Protein AF-A0A9W8M1Q9-F1 (afdb_monomer)

InterPro domains:
  IPR036533 BAG domain superfamily [G3DSA:1.20.58.120] (20-179)

Solvent-accessible surface area (backbone atoms only — not comparable to full-atom values): 9510 Å² total; per-residue (Å²): 139,58,73,68,57,55,54,51,53,52,54,50,52,52,52,50,52,51,50,51,49,51,52,51,53,50,53,50,52,50,51,53,50,54,50,20,53,51,42,15,56,49,44,43,53,54,51,50,48,56,52,49,51,47,49,50,52,52,49,46,38,65,73,46,53,49,56,50,49,52,51,48,49,51,52,37,69,76,49,81,80,48,69,70,52,53,54,49,42,52,53,50,49,49,54,52,49,52,54,49,49,54,43,49,54,57,52,65,70,60,59,37,42,54,19,32,39,42,46,76,42,61,65,58,30,88,77,37,71,65,51,34,51,51,39,39,75,71,69,41,47,65,42,56,52,52,22,49,48,49,45,51,54,44,53,53,50,50,60,50,49,52,55,48,51,54,50,48,50,53,52,51,52,51,67,62,69,78,110

pLDDT: mean 86.49, std 14.93, range [41.88, 97.94]

Sequence (179 aa):
MSWMRIAAAIGVALGAGTGLYIATKYLQANHEQVQRIRNAKRKYRDLLTQLSESKKTLNYIDSKLLPQAEQVVKIQADVTSNADFEEKSKKMLLGIGEEILRLMENIDSVTPALVVEAAGLEPWTEHDPDLKQNAVRQGYGVVLELAGDVRAIRKSLIQKAERRAKRVDALKSKVEQEL

Foldseek 3Di:
DCPPVVVVVVVVVVVVVVVVVVVVVVVVLVVLQVQLLVQLVVLLVVLVVLLVVLVVLLVCCVPPLLVVLVVLLVVCLVVLDDPVSLVVSVVSLVVSLVSLVVSLVSLVVRQLLVSVVSSVADSCCLVDPVSVVVCVVVVNVVSSVSSVVSVVSSVVSNVSSVVVNVVSVVSVVSSVVSD

Secondary structure (DSSP, 8-state):
--HHHHHHHHHHHHHHHHHHHHHHHHHHHHHHHHHHHHHHHHHHHHHHHHHHHHHHHHHHIIIIIHHHHHHHHHHHHHTTT-HHHHHHHHHHHHHHHHHHHHHHHHHHH--THHHHHTTT--TTTTT-HHHHHHHHHTT-HHHHHHHHHHHHHHHHHHHHHHHHHHHHHHHHHHHHHT-

Mean predicted aligned error: 9.02 Å

Organism: NCBI:txid2650707

Nearest PDB structures (foldseek):
  4tql-assembly1_A  TM=4.522E-01  e=7.404E-02  synthetic construct
  4tql-assembly2_B  TM=2.598E-01  e=1.376E-01  synthetic construct
  6m6z-assembly1_D  TM=4.797E-01  e=7.322E+00  Escherichia coli
  5xg2-assembly1_A  TM=2.478E-01  e=2.746E+00  Pyrococcus yayanosii CH1

Structure (mmCIF, N/CA/C/O backbone):
data_AF-A0A9W8M1Q9-F1
#
_entry.id   AF-A0A9W8M1Q9-F1
#
loop_
_atom_site.group_PDB
_atom_site.id
_atom_site.type_symbol
_atom_site.label_atom_id
_atom_site.label_alt_id
_atom_site.label_comp_id
_atom_site.label_asym_id
_atom_site.label_entity_id
_atom_site.label_seq_id
_atom_site.pdbx_PDB_ins_code
_atom_site.Cartn_x
_atom_site.Cartn_y
_atom_site.Cartn_z
_atom_site.occupancy
_atom_site.B_iso_or_equiv
_atom_site.auth_seq_id
_atom_site.auth_comp_id
_atom_site.auth_asym_id
_atom_site.auth_atom_id
_atom_site.pdbx_PDB_model_num
ATOM 1 N N . MET A 1 1 ? 47.867 4.013 -62.648 1.00 49.78 1 MET A N 1
ATOM 2 C CA . MET A 1 1 ? 47.543 4.046 -61.201 1.00 49.78 1 MET A CA 1
ATOM 3 C C . MET A 1 1 ? 46.903 5.395 -60.892 1.00 49.78 1 MET A C 1
ATOM 5 O O . MET A 1 1 ? 47.471 6.385 -61.304 1.00 49.78 1 MET A O 1
ATOM 9 N N . SER A 1 2 ? 45.782 5.570 -60.203 1.00 54.09 2 SER A N 1
ATOM 10 C CA . SER A 1 2 ? 44.724 4.659 -59.768 1.00 54.09 2 SER A CA 1
ATOM 11 C C . SER A 1 2 ? 43.601 5.533 -59.182 1.00 54.09 2 SER A C 1
ATOM 13 O O . SER A 1 2 ? 43.525 5.705 -57.967 1.00 54.09 2 SER A O 1
ATOM 15 N N . TRP A 1 3 ? 42.722 6.084 -60.026 1.00 41.88 3 TRP A N 1
ATOM 16 C CA . TRP A 1 3 ? 41.499 6.774 -59.575 1.00 41.88 3 TRP A CA 1
ATOM 17 C C . TRP A 1 3 ? 40.622 5.859 -58.695 1.00 41.88 3 TRP A C 1
ATOM 19 O O . TRP A 1 3 ? 40.015 6.308 -57.726 1.00 41.88 3 TRP A O 1
ATOM 29 N N . MET A 1 4 ? 40.687 4.543 -58.928 1.00 45.44 4 MET A N 1
ATOM 30 C CA . MET A 1 4 ? 40.068 3.511 -58.085 1.00 45.44 4 MET A CA 1
ATOM 31 C C . MET A 1 4 ? 40.611 3.445 -56.646 1.00 45.44 4 MET A C 1
ATOM 33 O O . MET A 1 4 ? 39.882 3.041 -55.747 1.00 45.44 4 MET A O 1
ATOM 37 N N . ARG A 1 5 ? 41.858 3.866 -56.383 1.00 46.12 5 ARG A N 1
ATOM 38 C CA . ARG A 1 5 ? 42.426 3.846 -55.016 1.00 46.12 5 ARG A CA 1
ATOM 39 C C . ARG A 1 5 ? 41.946 5.034 -54.181 1.00 46.12 5 ARG A C 1
ATOM 41 O O . ARG A 1 5 ? 41.764 4.885 -52.979 1.00 46.12 5 ARG A O 1
ATOM 48 N N . ILE A 1 6 ? 41.691 6.177 -54.819 1.00 50.16 6 ILE A N 1
ATOM 49 C CA . ILE A 1 6 ? 41.154 7.375 -54.159 1.00 50.16 6 ILE A CA 1
ATOM 50 C C . ILE A 1 6 ? 39.666 7.172 -53.837 1.00 50.16 6 ILE A C 1
ATOM 52 O O . ILE A 1 6 ? 39.244 7.439 -52.716 1.00 50.16 6 ILE A O 1
ATOM 56 N N . ALA A 1 7 ? 38.890 6.601 -54.766 1.00 48.66 7 ALA A N 1
ATOM 57 C CA . ALA A 1 7 ? 37.483 6.267 -54.527 1.00 48.66 7 ALA A CA 1
ATOM 58 C C . ALA A 1 7 ? 37.305 5.235 -53.393 1.00 48.66 7 ALA A C 1
ATOM 60 O O . ALA A 1 7 ? 36.439 5.405 -52.535 1.00 48.66 7 ALA A O 1
ATOM 61 N N . ALA A 1 8 ? 38.163 4.209 -53.335 1.00 48.62 8 ALA A N 1
ATOM 62 C CA . ALA A 1 8 ? 38.149 3.227 -52.251 1.00 48.62 8 ALA A CA 1
ATOM 63 C C . ALA A 1 8 ? 38.525 3.843 -50.889 1.00 48.62 8 ALA A C 1
ATOM 65 O O . ALA A 1 8 ? 37.889 3.539 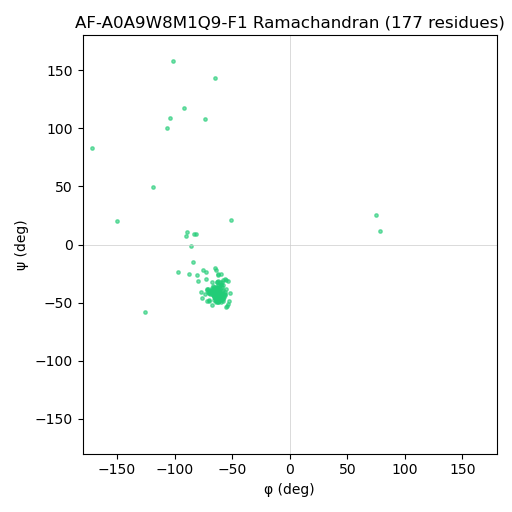-49.883 1.00 48.62 8 ALA A O 1
ATOM 66 N N . ALA A 1 9 ? 39.508 4.749 -50.845 1.00 47.28 9 ALA A N 1
ATOM 67 C CA . ALA A 1 9 ? 39.907 5.426 -49.610 1.00 47.28 9 ALA A CA 1
ATOM 68 C C . ALA A 1 9 ? 38.809 6.360 -49.059 1.00 47.28 9 ALA A C 1
ATOM 70 O O . ALA A 1 9 ? 38.585 6.397 -47.850 1.00 47.28 9 ALA A O 1
ATOM 71 N N . ILE A 1 10 ? 38.078 7.062 -49.934 1.00 47.34 10 ILE A N 1
ATOM 72 C CA . ILE A 1 10 ? 36.953 7.929 -49.545 1.00 47.34 10 ILE A CA 1
ATOM 73 C C . ILE A 1 10 ? 35.756 7.094 -49.060 1.00 47.34 10 ILE A C 1
ATOM 75 O O . ILE A 1 10 ? 35.151 7.422 -48.039 1.00 47.34 10 ILE A O 1
ATOM 79 N N . GLY A 1 11 ? 35.449 5.978 -49.734 1.00 43.09 11 GLY A N 1
ATOM 80 C CA . GLY A 1 11 ? 34.386 5.058 -49.313 1.00 43.09 11 GLY A CA 1
ATOM 81 C C . GLY A 1 11 ? 34.637 4.426 -47.938 1.00 43.09 11 GLY A C 1
ATOM 82 O O . GLY A 1 11 ? 33.719 4.332 -47.125 1.00 43.09 11 GLY A O 1
ATOM 83 N N . VAL A 1 12 ? 35.889 4.065 -47.635 1.00 50.66 12 VAL A N 1
ATOM 84 C CA . VAL A 1 12 ? 36.281 3.507 -46.327 1.00 50.66 12 VAL A CA 1
ATOM 85 C C . VAL A 1 12 ? 36.264 4.572 -45.223 1.00 50.66 12 VAL A C 1
ATOM 87 O O . VAL A 1 12 ? 35.797 4.289 -44.121 1.00 50.66 12 VAL A O 1
ATOM 90 N N . ALA A 1 13 ? 36.696 5.806 -45.502 1.00 49.56 13 ALA A N 1
ATOM 91 C CA . ALA A 1 13 ? 36.661 6.899 -44.525 1.00 49.56 13 ALA A CA 1
ATOM 92 C C . ALA A 1 13 ? 35.224 7.317 -44.152 1.00 49.56 13 ALA A C 1
ATOM 94 O O . ALA A 1 13 ? 34.927 7.535 -42.976 1.00 49.56 13 ALA A O 1
ATOM 95 N N . LEU A 1 14 ? 34.308 7.360 -45.127 1.00 50.81 14 LEU A N 1
ATOM 96 C CA . LEU A 1 14 ? 32.888 7.638 -44.880 1.00 50.81 14 LEU A CA 1
ATOM 97 C C . LEU A 1 14 ? 32.187 6.473 -44.161 1.00 50.81 14 LEU A C 1
ATOM 99 O O . LEU A 1 14 ? 31.391 6.710 -43.251 1.00 50.81 14 LEU A O 1
ATOM 103 N N . GLY A 1 15 ? 32.514 5.222 -44.498 1.00 52.03 15 GLY A N 1
ATOM 104 C CA . GLY A 1 15 ? 31.998 4.035 -43.803 1.00 52.03 15 GLY A CA 1
ATOM 105 C C . GLY A 1 15 ? 32.467 3.931 -42.345 1.00 52.03 15 GLY A C 1
ATOM 106 O O . GLY A 1 15 ? 31.676 3.624 -41.456 1.00 52.03 15 GLY A O 1
ATOM 107 N N . ALA A 1 16 ? 33.731 4.260 -42.066 1.00 57.44 16 ALA A N 1
ATOM 108 C CA . ALA A 1 16 ? 34.267 4.271 -40.705 1.00 57.44 16 ALA A CA 1
ATOM 109 C C . ALA A 1 16 ? 33.711 5.435 -39.863 1.00 57.44 16 ALA A C 1
ATOM 111 O O . ALA A 1 16 ? 33.356 5.240 -38.699 1.00 57.44 16 ALA A O 1
ATOM 112 N N . GLY A 1 17 ? 33.57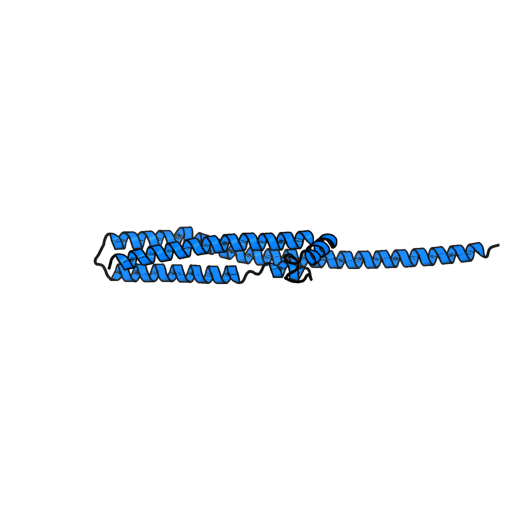7 6.633 -40.447 1.00 56.28 17 GLY A N 1
ATOM 113 C CA . GLY A 1 17 ? 33.006 7.802 -39.768 1.00 56.28 17 GLY A CA 1
ATOM 114 C C . GLY A 1 17 ? 31.523 7.634 -39.423 1.00 56.28 17 GLY A C 1
ATOM 115 O O . GLY A 1 17 ? 31.105 7.953 -38.310 1.00 56.28 17 GLY A O 1
ATOM 116 N N . THR A 1 18 ? 30.732 7.066 -40.338 1.00 62.34 18 THR A N 1
ATOM 117 C CA . THR A 1 18 ? 29.314 6.751 -40.084 1.00 62.34 18 THR A CA 1
ATOM 118 C C . THR A 1 18 ? 29.150 5.617 -39.072 1.00 62.34 18 THR A C 1
ATOM 120 O O . THR A 1 18 ? 28.316 5.728 -38.174 1.00 62.34 18 THR A O 1
ATOM 123 N N . GLY A 1 19 ? 29.990 4.577 -39.127 1.00 61.12 19 GLY A N 1
ATOM 124 C CA . GLY A 1 19 ? 30.003 3.499 -38.132 1.00 61.12 19 GLY A CA 1
ATOM 125 C C . GLY A 1 19 ? 30.324 3.986 -36.713 1.00 61.12 19 GLY A C 1
ATOM 126 O O . GLY A 1 19 ? 29.616 3.639 -35.768 1.00 61.12 19 GLY A O 1
ATOM 127 N N . LEU A 1 20 ? 31.334 4.851 -36.557 1.00 66.81 20 LEU A N 1
ATOM 128 C CA . LEU A 1 20 ? 31.682 5.464 -35.267 1.00 66.81 20 LEU A CA 1
ATOM 129 C C . LEU A 1 20 ? 30.577 6.396 -34.747 1.00 66.81 20 LEU A C 1
ATOM 131 O O . LEU A 1 20 ? 30.284 6.404 -33.549 1.00 66.81 20 LEU A O 1
ATOM 135 N N . TYR A 1 21 ? 29.920 7.147 -35.630 1.00 67.25 21 TYR A N 1
ATOM 136 C CA . TYR A 1 21 ? 28.790 8.001 -35.260 1.00 67.25 21 TYR A CA 1
ATOM 137 C C . TYR A 1 21 ? 27.576 7.188 -34.778 1.00 67.25 21 TYR A C 1
ATOM 139 O O . TYR A 1 21 ? 26.977 7.503 -33.750 1.00 67.25 21 TYR A O 1
ATOM 147 N N . ILE A 1 22 ? 27.232 6.100 -35.471 1.00 71.25 22 ILE A N 1
ATOM 148 C CA . ILE A 1 22 ? 26.121 5.224 -35.070 1.00 71.25 22 ILE A CA 1
ATOM 149 C C . ILE A 1 22 ? 26.448 4.522 -33.748 1.00 71.25 22 ILE A C 1
ATOM 151 O O . ILE A 1 22 ? 25.611 4.496 -32.847 1.00 71.25 22 ILE A O 1
ATOM 155 N N . ALA A 1 23 ? 27.672 4.011 -33.589 1.00 68.06 23 ALA A N 1
ATOM 156 C CA . ALA A 1 23 ? 28.106 3.357 -32.357 1.00 68.06 23 ALA A CA 1
ATOM 157 C C . ALA A 1 23 ? 28.077 4.309 -31.148 1.00 68.06 23 ALA A C 1
ATOM 159 O O . ALA A 1 23 ? 27.608 3.929 -30.076 1.00 68.06 23 ALA A O 1
ATOM 160 N N . THR A 1 24 ? 28.518 5.559 -31.316 1.00 71.50 24 THR A N 1
ATOM 161 C CA . THR A 1 24 ? 28.476 6.571 -30.245 1.00 71.50 24 THR A CA 1
ATOM 162 C C . THR A 1 24 ? 27.046 6.969 -29.887 1.00 71.50 24 THR A C 1
ATOM 164 O O . THR A 1 24 ? 26.713 7.017 -28.703 1.00 71.50 24 THR A O 1
ATOM 167 N N . LYS A 1 25 ? 26.164 7.163 -30.877 1.00 74.19 25 LYS A N 1
ATOM 168 C CA . LYS A 1 25 ? 24.730 7.402 -30.638 1.00 74.19 25 LYS A CA 1
ATOM 169 C C . LYS A 1 25 ? 24.055 6.233 -29.923 1.00 74.19 25 LYS A C 1
ATOM 171 O O . LYS A 1 25 ? 23.275 6.459 -29.002 1.00 74.19 25 LYS A O 1
ATOM 176 N N . TYR A 1 26 ? 24.393 5.002 -30.296 1.00 70.81 26 TYR A N 1
ATOM 177 C CA . TYR A 1 26 ? 23.881 3.801 -29.641 1.00 70.81 26 TYR A CA 1
ATOM 178 C C . TYR A 1 26 ? 24.367 3.684 -28.189 1.00 70.81 26 TYR A C 1
ATOM 180 O O . TYR A 1 26 ? 23.571 3.433 -27.286 1.00 70.81 26 TYR A O 1
ATOM 188 N N . LEU A 1 27 ? 25.658 3.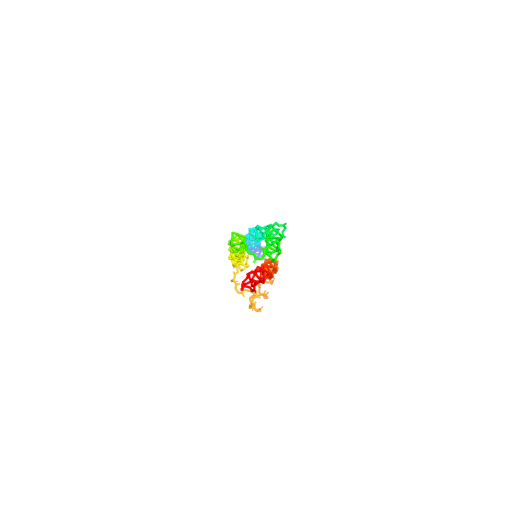925 -27.939 1.00 75.38 27 LEU A N 1
ATOM 189 C CA . LEU A 1 27 ? 26.232 3.946 -26.590 1.00 75.38 27 LEU A CA 1
ATOM 190 C C . LEU A 1 27 ? 25.583 5.017 -25.708 1.00 75.38 27 LEU A C 1
ATOM 192 O O . LEU A 1 27 ? 25.274 4.743 -24.549 1.00 75.38 27 LEU A O 1
ATOM 196 N N . GLN A 1 28 ? 25.337 6.209 -26.254 1.00 80.38 28 GLN A N 1
ATOM 197 C CA . GLN A 1 28 ? 24.671 7.291 -25.534 1.00 80.38 28 GLN A CA 1
ATOM 198 C C . GLN A 1 28 ? 23.215 6.933 -25.198 1.00 80.38 28 GLN A C 1
ATOM 200 O O . GLN A 1 28 ? 22.815 7.045 -24.041 1.00 80.38 28 GLN A O 1
ATOM 205 N N . ALA A 1 29 ? 22.452 6.425 -26.171 1.00 75.19 29 ALA A N 1
ATOM 206 C CA . ALA A 1 29 ? 21.069 5.999 -25.960 1.00 75.19 29 ALA A CA 1
ATOM 207 C C . ALA A 1 29 ? 20.965 4.872 -24.918 1.00 75.19 29 ALA A C 1
ATOM 209 O O . ALA A 1 29 ? 20.120 4.920 -24.024 1.00 75.19 29 ALA A O 1
ATOM 210 N N . ASN A 1 30 ? 21.873 3.894 -24.973 1.00 83.25 30 ASN A N 1
ATOM 211 C CA . ASN A 1 30 ? 21.935 2.814 -23.991 1.00 83.25 30 ASN A CA 1
ATOM 212 C C . ASN A 1 30 ? 22.302 3.345 -22.593 1.00 83.25 30 ASN A C 1
ATOM 214 O O . ASN A 1 30 ? 21.703 2.954 -21.592 1.00 83.25 30 ASN A O 1
ATOM 218 N N . HIS A 1 31 ? 23.244 4.290 -22.500 1.00 86.25 31 HIS A N 1
ATOM 219 C CA . HIS A 1 31 ? 23.588 4.917 -21.224 1.00 86.25 31 HIS A CA 1
ATOM 220 C C . HIS A 1 31 ? 22.384 5.637 -20.600 1.00 86.25 31 HIS A C 1
ATOM 222 O O . HIS A 1 31 ? 22.090 5.440 -19.420 1.00 86.25 31 HIS A O 1
ATOM 228 N N . GLU A 1 32 ? 21.655 6.431 -21.386 1.00 88.31 32 GLU A N 1
ATOM 229 C CA . GLU A 1 32 ? 20.449 7.131 -20.931 1.00 88.31 32 GLU A CA 1
ATOM 230 C C . GLU A 1 32 ? 19.357 6.156 -20.476 1.00 88.31 32 GLU A C 1
ATOM 232 O O . GLU A 1 32 ? 18.752 6.343 -19.415 1.00 88.31 32 GLU A O 1
ATOM 237 N N . GLN A 1 33 ? 19.144 5.072 -21.223 1.00 88.62 33 GLN A N 1
ATOM 238 C CA . GLN A 1 33 ? 18.195 4.020 -20.867 1.00 88.62 33 GLN A CA 1
ATOM 239 C C . GLN A 1 33 ? 18.552 3.360 -19.526 1.00 88.62 33 GLN A C 1
ATOM 241 O O . GLN A 1 33 ? 17.695 3.229 -18.647 1.00 88.62 33 GLN A O 1
ATOM 246 N N . VAL A 1 34 ? 19.824 3.004 -19.321 1.00 91.62 34 VAL A N 1
ATOM 247 C CA . VAL A 1 34 ? 20.309 2.414 -18.063 1.00 91.62 34 VAL A CA 1
ATOM 248 C C . VAL A 1 34 ? 20.102 3.367 -16.883 1.00 91.62 34 VAL A C 1
ATOM 250 O O . VAL A 1 34 ? 19.689 2.926 -15.806 1.00 91.62 34 VAL A O 1
ATOM 253 N N . GLN A 1 35 ? 20.346 4.669 -17.063 1.00 93.94 35 GLN A N 1
ATOM 254 C CA . GLN A 1 35 ? 20.108 5.670 -16.017 1.00 93.94 35 GLN A CA 1
ATOM 255 C C . GLN A 1 35 ? 18.620 5.787 -15.669 1.00 93.94 35 GLN A C 1
ATOM 257 O O . GLN A 1 35 ? 18.266 5.775 -14.491 1.00 93.94 35 GLN A O 1
ATOM 262 N N . ARG A 1 36 ? 17.735 5.813 -16.671 1.00 94.38 36 ARG A N 1
ATOM 263 C CA . ARG A 1 36 ? 16.276 5.848 -16.471 1.00 94.38 36 AR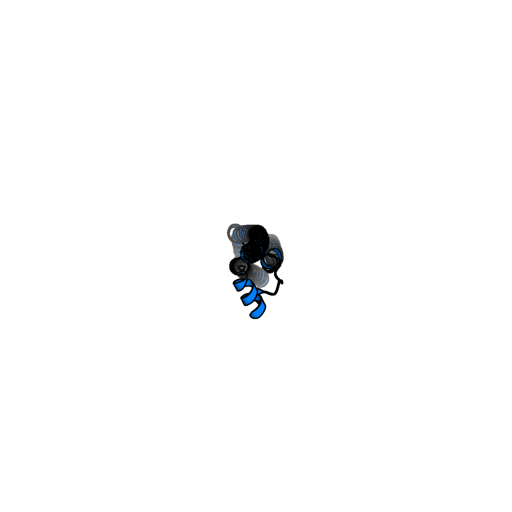G A CA 1
ATOM 264 C C . ARG A 1 36 ? 15.770 4.620 -15.710 1.00 94.38 36 ARG A C 1
ATOM 266 O O . ARG A 1 36 ? 15.047 4.758 -14.727 1.00 94.38 36 ARG A O 1
ATOM 273 N N . ILE A 1 37 ? 16.229 3.421 -16.075 1.00 95.38 37 ILE A N 1
ATOM 274 C CA . ILE A 1 37 ? 15.891 2.188 -15.342 1.00 95.38 37 ILE A CA 1
ATOM 275 C C . ILE A 1 37 ? 16.425 2.242 -13.903 1.00 95.38 37 ILE A C 1
ATOM 277 O O . ILE A 1 37 ? 15.751 1.812 -12.964 1.00 95.38 37 ILE A O 1
ATOM 281 N N . ARG A 1 38 ? 17.630 2.780 -13.690 1.00 96.06 38 ARG A N 1
ATOM 282 C CA . ARG A 1 38 ? 18.200 2.951 -12.346 1.00 96.06 38 ARG A CA 1
ATOM 283 C C . ARG A 1 38 ? 17.378 3.923 -11.496 1.00 96.06 38 ARG A C 1
ATOM 285 O O . ARG A 1 38 ? 17.171 3.645 -10.314 1.00 96.06 38 ARG A O 1
ATOM 292 N N . ASN A 1 39 ? 16.898 5.016 -12.082 1.00 97.00 39 ASN A N 1
ATOM 293 C CA . ASN A 1 39 ? 16.034 5.988 -11.414 1.00 97.00 39 ASN A CA 1
ATOM 294 C C . ASN A 1 39 ? 14.699 5.354 -11.016 1.00 97.00 39 ASN A C 1
ATOM 296 O O . ASN A 1 39 ? 14.319 5.439 -9.848 1.00 97.00 39 ASN A O 1
ATOM 300 N N . ALA A 1 40 ? 14.062 4.613 -11.925 1.00 96.75 40 ALA A N 1
ATOM 301 C CA . ALA A 1 40 ? 12.863 3.836 -11.616 1.00 96.75 40 ALA A CA 1
ATOM 302 C C . ALA A 1 40 ? 13.094 2.833 -10.476 1.00 96.75 40 ALA A C 1
ATOM 304 O O . ALA A 1 40 ? 12.322 2.791 -9.523 1.00 96.75 40 ALA A O 1
ATOM 305 N N . LYS A 1 41 ? 14.209 2.089 -10.491 1.00 97.69 41 LYS A N 1
ATOM 306 C CA . LYS A 1 41 ? 14.583 1.171 -9.396 1.00 97.69 41 LYS A CA 1
ATOM 307 C C . LYS A 1 41 ? 14.838 1.880 -8.065 1.00 97.69 41 LYS A C 1
ATOM 309 O O . LYS A 1 41 ? 14.631 1.287 -7.007 1.00 97.69 41 LYS A O 1
ATOM 314 N N . ARG A 1 42 ? 15.354 3.112 -8.078 1.00 97.88 42 ARG A N 1
ATOM 315 C CA . ARG A 1 42 ? 15.497 3.924 -6.860 1.00 97.88 42 ARG A CA 1
ATOM 316 C C . ARG A 1 42 ? 14.117 4.310 -6.341 1.00 97.88 42 ARG A C 1
ATOM 318 O O . ARG A 1 42 ? 13.805 3.971 -5.207 1.00 97.88 42 ARG A O 1
ATOM 325 N N . LYS A 1 43 ? 13.272 4.879 -7.202 1.00 97.75 43 LYS A N 1
ATOM 326 C CA . LYS A 1 43 ? 11.917 5.288 -6.831 1.00 97.75 43 LYS A CA 1
ATOM 327 C C . LYS A 1 43 ? 11.083 4.119 -6.308 1.00 97.75 43 LYS A C 1
ATOM 329 O O . LYS A 1 43 ? 10.440 4.247 -5.277 1.00 97.75 43 LYS A O 1
ATOM 334 N N . TYR A 1 44 ? 11.168 2.961 -6.958 1.00 97.81 44 TYR A N 1
ATOM 335 C CA . TYR A 1 44 ? 10.564 1.710 -6.502 1.00 97.81 44 TYR A CA 1
ATOM 336 C C . TYR A 1 44 ? 10.958 1.358 -5.059 1.00 97.81 44 TYR A C 1
ATOM 338 O O . TYR A 1 44 ? 10.088 1.093 -4.235 1.00 97.81 44 TYR A O 1
ATOM 346 N N . ARG A 1 45 ? 12.254 1.405 -4.721 1.00 97.94 45 ARG A N 1
ATOM 347 C CA . ARG A 1 45 ? 12.729 1.117 -3.356 1.00 97.94 45 ARG A CA 1
ATOM 348 C C . ARG A 1 45 ? 12.220 2.128 -2.330 1.00 97.94 45 ARG A C 1
ATOM 350 O O . ARG A 1 45 ? 11.880 1.731 -1.216 1.00 97.94 45 ARG A O 1
ATOM 357 N N . ASP A 1 46 ? 12.136 3.400 -2.705 1.00 97.81 46 ASP A N 1
ATOM 358 C CA . ASP A 1 46 ? 11.605 4.443 -1.826 1.00 97.81 46 ASP A CA 1
ATOM 359 C C . ASP A 1 46 ? 10.120 4.181 -1.519 1.00 97.81 46 ASP A C 1
ATOM 361 O O . ASP A 1 46 ? 9.717 4.175 -0.357 1.00 97.81 46 ASP A O 1
ATOM 365 N N . LEU A 1 47 ? 9.317 3.857 -2.542 1.00 97.69 47 LEU A N 1
ATOM 366 C CA . LEU A 1 47 ? 7.901 3.510 -2.363 1.00 97.69 47 LEU A CA 1
ATOM 367 C C . LEU A 1 47 ? 7.717 2.217 -1.555 1.00 97.69 47 LEU A C 1
ATOM 369 O O . LEU A 1 47 ? 6.844 2.146 -0.692 1.00 97.69 47 LEU A O 1
ATOM 373 N N . LEU A 1 48 ? 8.558 1.202 -1.773 1.00 97.31 48 LEU A N 1
ATOM 374 C CA . LEU A 1 48 ? 8.539 -0.008 -0.948 1.00 97.31 48 LEU A CA 1
ATOM 375 C C . LEU A 1 48 ? 8.860 0.278 0.520 1.00 97.31 48 LEU A C 1
ATOM 377 O O . LEU A 1 48 ? 8.305 -0.378 1.401 1.00 97.31 48 LEU A O 1
ATOM 381 N N . THR A 1 49 ? 9.740 1.238 0.793 1.00 97.12 49 THR A N 1
ATOM 382 C CA . THR A 1 49 ? 10.069 1.638 2.166 1.00 97.12 49 THR A CA 1
ATOM 383 C C . THR A 1 49 ? 8.844 2.246 2.850 1.00 97.12 49 THR A C 1
ATOM 385 O O . THR A 1 49 ? 8.484 1.799 3.938 1.00 97.12 49 THR A O 1
ATOM 388 N N . GLN A 1 50 ? 8.118 3.135 2.165 1.00 96.00 50 GLN A N 1
ATOM 389 C CA . GLN A 1 50 ? 6.863 3.718 2.666 1.00 96.00 50 GLN A CA 1
ATOM 390 C C . GLN A 1 50 ? 5.784 2.648 2.925 1.00 96.00 50 GLN A C 1
ATOM 392 O O . GLN A 1 50 ? 5.133 2.624 3.975 1.00 96.00 50 GLN A O 1
ATOM 397 N N . LEU A 1 51 ? 5.620 1.691 2.003 1.00 96.88 51 LEU A N 1
ATOM 398 C CA . LEU A 1 51 ? 4.681 0.577 2.187 1.00 96.88 51 LEU A CA 1
ATOM 399 C C . LEU A 1 51 ? 5.119 -0.377 3.312 1.00 96.88 51 LEU A C 1
ATOM 401 O O . LEU A 1 51 ? 4.279 -0.950 4.006 1.00 96.88 51 LEU A O 1
ATOM 405 N N . SER A 1 52 ? 6.425 -0.548 3.522 1.00 96.69 52 SER A N 1
ATOM 406 C CA . SER A 1 52 ? 6.979 -1.349 4.619 1.00 96.69 52 SER A CA 1
ATOM 407 C C . SER A 1 52 ? 6.695 -0.717 5.982 1.00 96.69 52 SER A C 1
ATOM 409 O O . SER A 1 52 ? 6.313 -1.421 6.917 1.00 96.69 52 SER A O 1
ATOM 411 N N . GLU A 1 53 ? 6.812 0.605 6.098 1.00 95.94 53 GLU A N 1
ATOM 412 C CA . GLU A 1 53 ? 6.420 1.351 7.299 1.00 95.94 53 GLU A CA 1
ATOM 413 C C . GLU A 1 53 ? 4.925 1.196 7.580 1.00 95.94 53 GLU A C 1
ATOM 415 O O . GLU A 1 53 ? 4.546 0.782 8.675 1.00 95.94 53 GLU A O 1
ATOM 420 N N . SER A 1 54 ? 4.089 1.364 6.553 1.00 96.06 54 SER A N 1
ATOM 421 C CA . SER A 1 54 ? 2.643 1.123 6.645 1.00 96.06 54 SER A CA 1
ATOM 422 C C . SER A 1 54 ? 2.327 -0.302 7.126 1.00 96.06 54 SER A C 1
ATOM 424 O O . SER A 1 54 ? 1.496 -0.521 8.009 1.00 96.06 54 SER A O 1
ATOM 426 N N . LYS A 1 55 ? 3.044 -1.307 6.607 1.00 96.38 55 LYS A N 1
ATOM 427 C CA . LYS A 1 55 ? 2.915 -2.703 7.049 1.00 96.38 55 LYS A CA 1
ATOM 428 C C . LYS A 1 55 ? 3.303 -2.888 8.520 1.00 96.38 55 LYS A C 1
ATOM 430 O O . LYS A 1 55 ? 2.660 -3.676 9.212 1.00 96.38 55 LYS A O 1
ATOM 435 N N . LYS A 1 56 ? 4.339 -2.201 9.011 1.00 96.44 56 LYS A N 1
ATOM 436 C CA . LYS A 1 56 ? 4.737 -2.259 10.429 1.00 96.44 56 LYS A CA 1
ATOM 437 C C . LYS A 1 56 ? 3.650 -1.678 11.329 1.00 96.44 56 LYS A C 1
ATOM 439 O O . LYS A 1 56 ? 3.301 -2.323 12.315 1.00 96.44 56 LYS A O 1
ATOM 444 N N . THR A 1 57 ? 3.079 -0.531 10.966 1.00 94.88 57 THR A N 1
ATOM 445 C CA . THR A 1 57 ? 1.959 0.078 11.700 1.00 94.88 57 THR A CA 1
ATOM 446 C C . THR A 1 57 ? 0.752 -0.854 11.737 1.00 94.88 57 THR A C 1
ATOM 448 O O . THR A 1 57 ? 0.199 -1.114 12.803 1.00 94.88 57 THR A O 1
ATOM 451 N N . LEU A 1 58 ? 0.402 -1.462 10.601 1.00 95.38 58 LEU A N 1
ATOM 452 C CA . LEU A 1 58 ? -0.669 -2.454 10.541 1.00 95.38 58 LEU A CA 1
ATOM 453 C C . LEU A 1 58 ? -0.408 -3.654 11.471 1.00 95.38 58 LEU A C 1
ATOM 455 O O . LEU A 1 58 ? -1.302 -4.086 12.195 1.00 95.38 58 LEU A O 1
ATOM 459 N N . ASN A 1 59 ? 0.821 -4.176 11.490 1.00 96.00 59 ASN A N 1
ATOM 460 C CA . ASN A 1 59 ? 1.194 -5.271 12.387 1.00 96.00 59 ASN A CA 1
ATOM 461 C C . ASN A 1 59 ? 1.108 -4.861 13.866 1.00 96.00 59 ASN A C 1
ATOM 463 O O . ASN A 1 59 ? 0.725 -5.675 14.705 1.00 96.00 59 ASN A O 1
ATOM 467 N N . TYR A 1 60 ? 1.460 -3.619 14.203 1.00 95.88 60 TYR A N 1
ATOM 468 C CA . TYR A 1 60 ? 1.307 -3.084 15.557 1.00 95.88 60 TYR A CA 1
ATOM 469 C C . TYR A 1 60 ? -0.170 -2.987 15.969 1.00 95.88 60 TYR A C 1
ATOM 471 O O . TYR A 1 60 ? -0.527 -3.396 17.077 1.00 95.88 60 TYR A O 1
ATOM 479 N N . ILE A 1 61 ? -1.040 -2.535 15.060 1.00 94.94 61 ILE A N 1
ATOM 480 C CA . ILE A 1 61 ? -2.493 -2.539 15.274 1.00 94.94 61 ILE A CA 1
ATOM 481 C C . ILE A 1 61 ? -2.985 -3.966 15.556 1.00 94.94 61 ILE A C 1
ATOM 483 O O . ILE A 1 61 ? -3.677 -4.189 16.548 1.00 94.94 61 ILE A O 1
ATOM 487 N N . ASP A 1 62 ? -2.583 -4.938 14.733 1.00 94.38 62 ASP A N 1
ATOM 488 C CA . ASP A 1 62 ? -3.021 -6.335 14.849 1.00 94.38 62 ASP A CA 1
ATOM 489 C C . ASP A 1 62 ? -2.511 -7.034 16.115 1.00 94.38 62 ASP A C 1
ATOM 491 O O . ASP A 1 62 ? -3.233 -7.825 16.717 1.00 94.38 62 ASP A O 1
ATOM 495 N N . SER A 1 63 ? -1.263 -6.777 16.506 1.00 95.00 63 SER A N 1
ATOM 496 C CA . SER A 1 63 ? -0.618 -7.491 17.615 1.00 95.00 63 SER A CA 1
ATOM 497 C C . SER A 1 63 ? -0.878 -6.866 18.980 1.00 95.00 63 SER A C 1
ATOM 499 O O . SER A 1 63 ? -0.811 -7.572 19.984 1.00 95.00 63 SER A O 1
ATOM 501 N N . LYS A 1 64 ? -1.158 -5.559 19.036 1.00 95.06 64 LYS A N 1
ATOM 502 C CA . LYS A 1 64 ? -1.259 -4.835 20.304 1.00 95.06 64 LYS A CA 1
ATOM 503 C C . LYS A 1 64 ? -2.578 -4.098 20.454 1.00 95.06 64 LYS A C 1
ATOM 505 O O . LYS A 1 64 ? -3.296 -4.357 21.413 1.00 95.06 64 LYS A O 1
ATOM 510 N N . LEU A 1 65 ? -2.905 -3.196 19.531 1.00 93.56 65 LEU A N 1
ATOM 511 C CA . LEU A 1 65 ? -4.029 -2.282 19.736 1.00 93.56 65 LEU A CA 1
ATOM 512 C C . LEU A 1 65 ? -5.383 -2.996 19.687 1.00 93.56 65 LEU A C 1
ATOM 514 O O . LEU A 1 65 ? -6.191 -2.830 20.597 1.00 93.56 65 LEU A O 1
ATOM 518 N N . LEU A 1 66 ? -5.613 -3.826 18.667 1.00 93.31 66 LEU A N 1
ATOM 519 C CA . LEU A 1 66 ? -6.869 -4.563 18.522 1.00 93.31 66 LEU A CA 1
ATOM 520 C C . LEU A 1 66 ? -7.102 -5.564 19.661 1.00 93.31 66 LEU A C 1
ATOM 522 O O . LEU A 1 66 ? -8.170 -5.490 20.262 1.00 93.31 66 LEU A O 1
ATOM 526 N N . PRO A 1 67 ? -6.147 -6.441 20.032 1.00 94.44 67 PRO A N 1
ATOM 527 C CA . PRO A 1 67 ? -6.348 -7.359 21.154 1.00 94.44 67 PRO A CA 1
ATOM 528 C C . PRO A 1 67 ? -6.650 -6.642 22.473 1.00 94.44 67 PRO A C 1
ATOM 530 O O . PRO A 1 67 ? -7.509 -7.084 23.232 1.00 94.44 67 PRO A O 1
ATOM 533 N N . GLN A 1 68 ? -5.976 -5.517 22.738 1.00 91.94 68 GLN A N 1
ATOM 534 C CA . GLN A 1 68 ? -6.247 -4.722 23.933 1.00 91.94 68 GLN A CA 1
ATOM 535 C C . GLN A 1 68 ? -7.654 -4.115 23.896 1.00 91.94 68 GLN A C 1
ATOM 537 O O . GLN A 1 68 ? -8.367 -4.190 24.892 1.00 91.94 68 GLN A O 1
ATOM 542 N N . ALA A 1 69 ? -8.081 -3.567 22.756 1.00 90.62 69 ALA A N 1
ATOM 543 C CA . ALA A 1 69 ? -9.428 -3.021 22.617 1.00 90.62 69 ALA A CA 1
ATOM 544 C C . ALA A 1 69 ? -10.499 -4.105 22.768 1.00 90.62 69 ALA A C 1
ATOM 546 O O . ALA A 1 69 ? -11.480 -3.901 23.472 1.00 90.62 69 ALA A O 1
ATOM 547 N N . GLU A 1 70 ? -10.292 -5.282 22.181 1.00 91.69 70 GLU A N 1
ATOM 548 C CA . GLU A 1 70 ? -11.203 -6.420 22.333 1.00 91.69 70 GLU A CA 1
ATOM 549 C C . GLU A 1 70 ? -11.319 -6.886 23.779 1.00 91.69 70 GLU A C 1
ATOM 551 O O . GLU A 1 70 ? -12.418 -7.190 24.239 1.00 91.69 70 GLU A O 1
ATOM 556 N N . GLN A 1 71 ? -10.205 -6.917 24.510 1.00 90.25 71 GLN A N 1
ATOM 557 C CA . GLN A 1 71 ? -10.211 -7.259 25.926 1.00 90.25 71 GLN A CA 1
ATOM 558 C C . GLN A 1 71 ? -10.982 -6.224 26.750 1.00 90.25 71 GLN A C 1
ATOM 560 O O . GL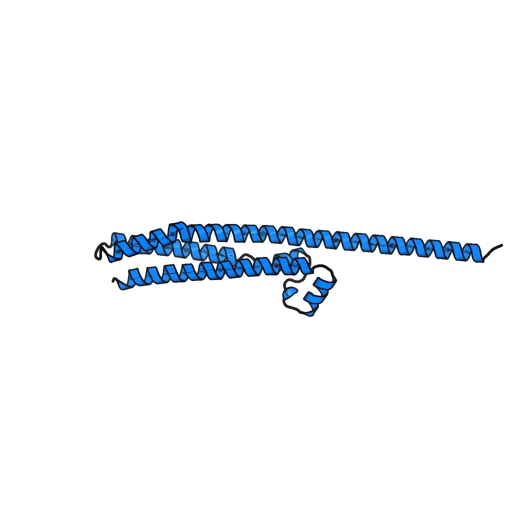N A 1 71 ? -11.776 -6.606 27.606 1.00 90.25 71 GLN A O 1
ATOM 565 N N . VAL A 1 72 ? -10.771 -4.931 26.493 1.00 86.81 72 VAL A N 1
ATOM 566 C CA . VAL A 1 72 ? -11.463 -3.851 27.210 1.00 86.81 72 VAL A CA 1
ATOM 567 C C . VAL A 1 72 ? -12.968 -3.885 26.928 1.00 86.81 72 VAL A C 1
ATOM 569 O O . VAL A 1 72 ? -13.749 -3.854 27.873 1.00 86.81 72 VAL A O 1
ATOM 572 N N . VAL A 1 73 ? -13.371 -4.050 25.663 1.00 86.81 73 VAL A N 1
ATOM 573 C CA . VAL A 1 73 ? -14.787 -4.182 25.274 1.00 86.81 73 VAL A CA 1
ATOM 574 C C . VAL A 1 73 ? -15.424 -5.414 25.918 1.00 86.81 73 VAL A C 1
ATOM 576 O O . VAL A 1 73 ? -16.542 -5.339 26.411 1.00 86.81 73 VAL A O 1
ATOM 579 N N . LYS A 1 74 ? -14.707 -6.541 25.982 1.00 87.12 74 LYS A N 1
ATOM 580 C CA . LYS A 1 74 ? -15.208 -7.746 26.651 1.00 87.12 74 LYS A CA 1
ATOM 581 C C . LYS A 1 74 ? -15.422 -7.530 28.153 1.00 87.12 74 LYS A C 1
ATOM 583 O O . LYS A 1 74 ? -16.446 -7.941 28.678 1.00 87.12 74 LYS A O 1
ATOM 588 N N . ILE A 1 75 ? -14.476 -6.880 28.835 1.00 84.94 75 ILE A N 1
ATOM 589 C CA . ILE A 1 75 ? -14.609 -6.570 30.267 1.00 84.94 75 ILE A CA 1
ATOM 590 C C . ILE A 1 75 ? -15.780 -5.612 30.507 1.00 84.94 75 ILE A C 1
ATOM 592 O O . ILE A 1 75 ? -16.495 -5.773 31.487 1.00 84.94 75 ILE A O 1
ATOM 596 N N . GLN A 1 76 ? -15.991 -4.629 29.629 1.00 80.00 76 GLN A N 1
ATOM 597 C CA . GLN A 1 76 ? -17.137 -3.727 29.736 1.00 80.00 76 GLN A CA 1
ATOM 598 C C . GLN A 1 76 ? -18.466 -4.492 29.693 1.00 80.00 76 GLN A C 1
ATOM 600 O O . GLN A 1 76 ? -19.306 -4.260 30.561 1.00 80.00 76 GLN A O 1
ATOM 605 N N . ALA A 1 77 ? -18.620 -5.417 28.742 1.00 78.44 77 ALA A N 1
ATOM 606 C CA . ALA A 1 77 ? -19.819 -6.244 28.621 1.00 78.44 77 ALA A CA 1
ATOM 607 C C . ALA A 1 77 ? -20.127 -7.013 29.920 1.00 78.44 77 ALA A C 1
ATOM 609 O O . ALA A 1 77 ? -21.281 -7.101 30.343 1.00 78.44 77 ALA A O 1
ATOM 610 N N . ASP A 1 78 ? -19.080 -7.504 30.592 1.00 79.50 78 ASP A N 1
ATOM 611 C CA . ASP A 1 78 ? -19.182 -8.246 31.853 1.00 79.50 78 ASP A CA 1
ATOM 612 C C . ASP A 1 78 ? -19.480 -7.340 33.076 1.00 79.50 78 ASP A C 1
ATOM 614 O O . ASP A 1 78 ? -19.969 -7.824 34.098 1.00 79.50 78 ASP A O 1
ATOM 618 N N . VAL A 1 79 ? -19.186 -6.033 33.009 1.00 74.94 79 VAL A N 1
ATOM 619 C CA . VAL A 1 79 ? -19.269 -5.077 34.139 1.00 74.94 79 VAL A CA 1
ATOM 620 C C . VAL A 1 79 ? -20.288 -3.966 33.838 1.00 74.94 79 VAL A C 1
ATOM 622 O O . VAL A 1 79 ? -19.995 -2.788 34.016 1.00 74.94 79 VAL A O 1
ATOM 625 N N . THR A 1 80 ? -21.492 -4.352 33.399 1.00 61.53 80 THR A N 1
ATOM 626 C CA . THR A 1 80 ? -22.597 -3.595 32.746 1.00 61.53 80 THR A CA 1
ATOM 627 C C . THR A 1 80 ? -23.104 -2.284 33.412 1.00 61.53 80 THR A C 1
ATOM 629 O O . THR A 1 80 ? -24.224 -1.849 33.172 1.00 61.53 80 THR A O 1
ATOM 632 N N . SER A 1 81 ? -22.356 -1.605 34.283 1.00 61.56 81 SER A N 1
ATOM 633 C CA . SER A 1 81 ? -22.775 -0.346 34.930 1.00 61.56 81 SER A CA 1
ATOM 634 C C . SER A 1 81 ? -21.631 0.610 35.294 1.00 61.56 81 SER A C 1
ATOM 636 O O . SER A 1 81 ? -21.816 1.479 36.145 1.00 61.56 81 SER A O 1
ATOM 638 N N . ASN A 1 82 ? -20.447 0.492 34.680 1.00 73.12 82 ASN A N 1
ATOM 639 C CA . ASN A 1 82 ? -19.357 1.439 34.936 1.00 73.12 82 ASN A CA 1
ATOM 640 C C . ASN A 1 82 ? -19.129 2.404 33.759 1.00 73.12 82 ASN A C 1
ATOM 642 O O . ASN A 1 82 ? -18.450 2.067 32.789 1.00 73.12 82 ASN A O 1
ATOM 646 N N . ALA A 1 83 ? -19.657 3.626 33.887 1.00 77.38 83 ALA A N 1
ATOM 647 C CA . ALA A 1 83 ? -19.511 4.702 32.902 1.00 77.38 83 ALA A CA 1
ATOM 648 C C . ALA A 1 83 ? -18.039 5.032 32.563 1.00 77.38 83 ALA A C 1
ATOM 650 O O . ALA A 1 83 ? -17.733 5.390 31.427 1.00 77.38 83 ALA A O 1
ATOM 651 N N . ASP A 1 84 ? -17.111 4.846 33.510 1.00 80.94 84 ASP A N 1
ATOM 652 C CA . ASP A 1 84 ? -15.672 5.060 33.284 1.00 80.94 84 ASP A CA 1
ATOM 653 C C . ASP A 1 84 ? -15.088 4.032 32.295 1.00 80.94 84 ASP A C 1
ATOM 655 O O . ASP A 1 84 ? -14.250 4.358 31.450 1.00 80.94 84 ASP A O 1
ATOM 659 N N . PHE A 1 85 ? -15.577 2.785 32.331 1.00 80.19 85 PHE A N 1
ATOM 660 C CA . PHE A 1 85 ? -15.159 1.750 31.380 1.00 80.19 85 PHE A CA 1
ATOM 661 C C . PHE A 1 85 ? -15.716 1.993 29.980 1.00 80.19 85 PHE A C 1
ATOM 663 O O . PHE A 1 85 ? -14.993 1.795 29.006 1.00 80.19 85 PHE A O 1
ATOM 670 N N . GLU A 1 86 ? -16.956 2.465 29.868 1.00 81.94 86 GLU A N 1
ATOM 671 C CA . GLU A 1 86 ? -17.561 2.814 28.581 1.00 81.94 86 GLU A CA 1
ATOM 672 C C . GLU A 1 86 ? -16.792 3.946 27.884 1.00 81.94 86 GLU A C 1
ATOM 674 O O . GLU A 1 86 ? -16.411 3.826 26.714 1.00 81.94 86 GLU A O 1
ATOM 679 N N . GLU A 1 87 ? -16.504 5.036 28.604 1.00 85.62 87 GLU A N 1
ATOM 680 C CA . GLU A 1 87 ? -15.744 6.160 28.055 1.00 85.62 87 GLU A CA 1
ATOM 681 C C . GLU A 1 87 ? -14.332 5.721 27.637 1.00 85.62 87 GLU A C 1
ATOM 683 O O . GLU A 1 87 ? -13.837 6.106 26.570 1.00 85.62 87 GLU A O 1
ATOM 688 N N . LYS A 1 88 ? -13.696 4.854 28.433 1.00 86.06 88 LYS A N 1
ATOM 689 C CA . LYS A 1 88 ? -12.383 4.283 28.124 1.00 86.06 88 LYS A CA 1
ATOM 690 C C . LYS A 1 88 ? -12.406 3.411 26.866 1.00 86.06 88 LYS A C 1
ATOM 692 O O . LYS A 1 88 ? -11.523 3.574 26.019 1.00 86.06 88 LYS A O 1
ATOM 697 N N . SER A 1 89 ? -13.401 2.537 26.704 1.00 86.50 89 SER A N 1
ATOM 698 C CA . SER A 1 89 ? -13.589 1.727 25.492 1.00 86.50 89 SER A CA 1
ATOM 699 C C . SER A 1 89 ? -13.775 2.606 24.259 1.00 86.50 89 SER A C 1
ATOM 701 O O . SER A 1 89 ? -13.093 2.411 23.250 1.00 86.50 89 SER A O 1
ATOM 703 N N . LYS A 1 90 ? -14.645 3.621 24.347 1.00 89.06 90 LYS A N 1
ATOM 704 C CA . LYS A 1 90 ? -14.913 4.560 23.249 1.00 89.06 90 LYS A CA 1
ATOM 705 C C . LYS A 1 90 ? -13.656 5.329 22.845 1.00 89.06 90 LYS A C 1
ATOM 707 O O . LYS A 1 90 ? -13.315 5.346 21.664 1.00 89.06 90 LYS A O 1
ATOM 712 N N . LYS A 1 91 ? -12.923 5.903 23.807 1.00 90.75 91 LYS A N 1
ATOM 713 C CA . LYS A 1 91 ? -11.653 6.609 23.542 1.00 90.75 91 LYS A CA 1
ATOM 714 C C . LYS A 1 91 ? -10.615 5.696 22.898 1.00 90.75 91 LYS A C 1
ATOM 716 O O . LYS A 1 91 ? -9.942 6.106 21.955 1.00 90.75 91 LYS A O 1
ATOM 721 N N . MET A 1 92 ? -10.500 4.457 23.376 1.00 91.88 92 MET A N 1
ATOM 722 C CA . MET A 1 92 ? -9.561 3.492 22.816 1.00 91.88 92 MET A CA 1
ATOM 723 C C . MET A 1 92 ? -9.908 3.138 21.367 1.00 91.88 92 MET A C 1
ATOM 725 O O . MET A 1 92 ? -9.037 3.196 20.504 1.00 91.88 92 MET A O 1
ATOM 729 N N . LEU A 1 93 ? -11.172 2.816 21.083 1.00 93.31 93 LEU A N 1
ATOM 73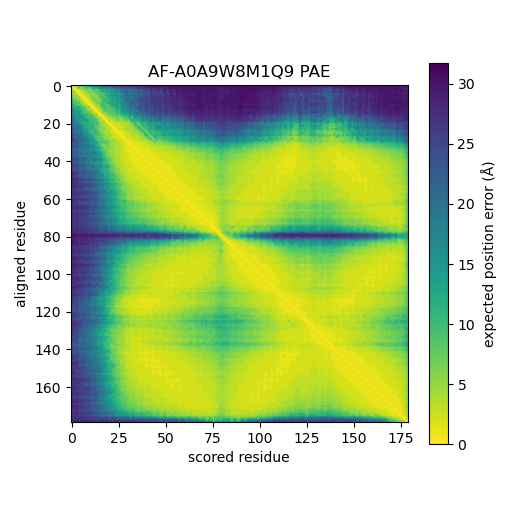0 C CA . LEU A 1 93 ? -11.622 2.482 19.730 1.00 93.31 93 LEU A CA 1
ATOM 731 C C . LEU A 1 93 ? -11.485 3.666 18.766 1.00 93.31 93 LEU A C 1
ATOM 733 O O . LEU A 1 93 ? -11.046 3.464 17.636 1.00 93.31 93 LEU A O 1
ATOM 737 N N . LEU A 1 94 ? -11.782 4.892 19.214 1.00 93.75 94 LEU A N 1
ATOM 738 C CA . LEU A 1 94 ? -11.558 6.109 18.428 1.00 93.75 94 LEU A CA 1
ATOM 739 C C . LEU A 1 94 ? -10.077 6.293 18.083 1.00 93.75 94 LEU A C 1
ATOM 741 O O . LEU A 1 94 ? -9.753 6.481 16.915 1.00 93.75 94 LEU A O 1
ATOM 745 N N . GLY A 1 95 ? -9.176 6.148 19.060 1.00 94.31 95 GLY A N 1
ATOM 746 C CA . GLY A 1 95 ? -7.735 6.257 18.817 1.00 94.31 95 GLY A CA 1
ATOM 747 C C . GLY A 1 95 ? -7.207 5.206 17.834 1.00 94.31 95 GLY A C 1
ATOM 748 O O . GLY A 1 95 ? -6.358 5.506 16.998 1.00 94.31 95 GLY A O 1
ATOM 749 N N . ILE A 1 96 ? -7.738 3.978 17.875 1.00 95.00 96 ILE A N 1
ATOM 750 C CA . ILE A 1 96 ? -7.392 2.940 16.889 1.00 95.00 96 ILE A CA 1
ATOM 751 C C . ILE A 1 96 ? -7.965 3.287 15.512 1.00 95.00 96 ILE A C 1
ATOM 753 O O . ILE A 1 96 ? -7.282 3.095 14.507 1.00 95.00 96 ILE A O 1
ATOM 757 N N . GLY A 1 97 ? -9.194 3.802 15.455 1.00 94.88 97 GLY A N 1
ATOM 758 C CA . GLY A 1 97 ? -9.814 4.275 14.219 1.00 94.88 97 GLY A CA 1
ATOM 759 C C . GLY A 1 97 ? -8.990 5.372 13.544 1.00 94.88 97 GLY A C 1
ATOM 760 O O . GLY A 1 97 ? -8.695 5.265 12.357 1.00 94.88 97 GLY A O 1
ATOM 761 N N . GLU A 1 98 ? -8.540 6.372 14.304 1.00 95.56 98 GLU A N 1
ATOM 762 C CA . GLU A 1 98 ? -7.653 7.434 13.812 1.00 95.56 98 GLU A CA 1
ATOM 763 C C . GLU A 1 98 ? -6.324 6.884 13.281 1.00 95.56 98 GLU A C 1
ATOM 765 O O . GLU A 1 98 ? -5.863 7.298 12.216 1.00 95.56 98 GLU A O 1
ATOM 770 N N . GLU A 1 99 ? -5.720 5.920 13.978 1.00 95.50 99 GLU A N 1
ATOM 771 C CA . GLU A 1 99 ? -4.470 5.297 13.534 1.00 95.50 99 GLU A CA 1
ATOM 772 C C . GLU A 1 99 ? -4.657 4.512 12.224 1.00 95.50 99 GLU A C 1
ATOM 774 O O . GLU A 1 99 ? -3.802 4.555 11.336 1.00 95.50 99 GLU A O 1
ATOM 779 N N . ILE A 1 100 ? -5.798 3.831 12.059 1.00 96.38 100 ILE A N 1
ATOM 780 C CA . ILE A 1 100 ? -6.151 3.144 10.809 1.00 96.38 100 ILE A CA 1
ATOM 781 C C . ILE A 1 100 ? -6.391 4.152 9.679 1.00 96.38 100 ILE A C 1
ATOM 783 O O . ILE A 1 100 ? -5.938 3.909 8.560 1.00 96.38 100 ILE A O 1
ATOM 787 N N . LEU A 1 101 ? -7.053 5.279 9.948 1.00 96.06 101 LEU A N 1
ATOM 788 C CA . LEU A 1 101 ? -7.273 6.331 8.951 1.00 96.06 101 LEU A CA 1
ATOM 789 C C . LEU A 1 101 ? -5.949 6.931 8.468 1.00 96.06 101 LEU A C 1
ATOM 791 O O . LEU A 1 101 ? -5.697 6.945 7.265 1.00 96.06 101 LEU A O 1
ATOM 795 N N . ARG A 1 102 ? -5.051 7.312 9.386 1.00 95.94 102 ARG A N 1
ATOM 796 C CA . ARG A 1 102 ? -3.701 7.796 9.036 1.00 95.94 102 ARG A CA 1
ATOM 797 C C . ARG A 1 102 ? -2.911 6.763 8.241 1.00 95.94 102 ARG A C 1
ATOM 799 O O . ARG A 1 102 ? -2.202 7.098 7.295 1.00 95.94 102 ARG A O 1
ATOM 806 N N . LEU A 1 103 ? -3.026 5.487 8.610 1.00 96.69 103 LEU A N 1
ATOM 807 C CA . LEU A 1 103 ? -2.417 4.397 7.857 1.00 96.69 103 LEU A CA 1
ATOM 808 C C . LEU A 1 103 ? -2.963 4.335 6.421 1.00 96.69 103 LEU A C 1
ATOM 810 O O . LEU A 1 103 ? -2.178 4.174 5.489 1.00 96.69 103 LEU A O 1
ATOM 814 N N . MET A 1 104 ? -4.277 4.460 6.231 1.00 96.12 104 MET A N 1
ATOM 815 C CA . MET A 1 104 ? -4.888 4.469 4.899 1.00 96.12 104 MET A CA 1
ATOM 816 C C . MET A 1 104 ? -4.425 5.669 4.068 1.00 96.12 104 MET A C 1
ATOM 818 O O . MET A 1 104 ? -4.012 5.470 2.929 1.00 96.12 104 MET A O 1
ATOM 822 N N . GLU A 1 105 ? -4.378 6.870 4.649 1.00 96.00 105 GLU A N 1
ATOM 823 C CA . GLU A 1 105 ? -3.849 8.075 3.990 1.00 96.00 105 GLU A CA 1
ATOM 824 C C . GLU A 1 105 ? -2.393 7.887 3.535 1.00 96.00 105 GLU A C 1
ATOM 826 O O . GLU A 1 105 ? -2.041 8.185 2.390 1.00 96.00 105 GLU A O 1
ATOM 831 N N . ASN A 1 106 ? -1.550 7.305 4.394 1.00 95.38 106 ASN A N 1
ATOM 832 C CA . ASN A 1 106 ? -0.163 6.991 4.054 1.00 95.38 106 ASN A CA 1
ATOM 833 C C . ASN A 1 106 ? -0.073 5.991 2.893 1.00 95.38 106 ASN A C 1
ATOM 835 O O . ASN A 1 106 ? 0.706 6.200 1.963 1.00 95.38 106 ASN A O 1
ATOM 839 N N . ILE A 1 107 ? -0.883 4.928 2.906 1.00 95.88 107 ILE A N 1
ATOM 840 C CA . ILE A 1 107 ? -0.916 3.934 1.823 1.00 95.88 107 ILE A CA 1
ATOM 841 C C . ILE A 1 107 ? -1.427 4.561 0.515 1.00 95.88 107 ILE A C 1
ATOM 843 O O . ILE A 1 107 ? -0.936 4.216 -0.563 1.00 95.88 107 ILE A O 1
ATOM 847 N N . ASP A 1 108 ? -2.392 5.475 0.586 1.00 93.62 108 ASP A N 1
ATOM 848 C CA . ASP A 1 108 ? -2.961 6.145 -0.583 1.00 93.62 108 ASP A CA 1
ATOM 849 C C . ASP A 1 108 ? -2.024 7.175 -1.206 1.00 93.62 108 ASP A C 1
ATOM 851 O O . ASP A 1 108 ? -2.022 7.325 -2.429 1.00 93.62 108 ASP A O 1
ATOM 855 N N . SER A 1 109 ? -1.154 7.793 -0.406 1.00 93.88 109 SER A N 1
ATOM 856 C CA . SER A 1 109 ? -0.097 8.673 -0.914 1.00 93.88 109 SER A CA 1
ATOM 857 C C . SER A 1 109 ? 0.931 7.940 -1.799 1.00 93.88 109 SER A C 1
ATOM 859 O O . SER A 1 109 ? 1.587 8.553 -2.650 1.00 93.88 109 SER A O 1
ATOM 861 N N . VAL A 1 110 ? 1.052 6.610 -1.667 1.00 95.75 110 VAL A N 1
ATOM 862 C CA . VAL A 1 110 ? 1.973 5.800 -2.474 1.00 95.75 110 VAL A CA 1
ATOM 863 C C . VAL A 1 110 ? 1.440 5.657 -3.897 1.00 95.75 110 VAL A C 1
ATOM 865 O O . VAL A 1 110 ? 0.511 4.898 -4.176 1.00 95.75 110 VAL A O 1
ATOM 868 N N . THR A 1 111 ? 2.091 6.342 -4.834 1.00 95.00 111 THR A N 1
ATOM 869 C CA . THR A 1 111 ? 1.676 6.374 -6.242 1.00 95.00 111 THR A CA 1
ATOM 870 C C . THR A 1 111 ? 2.582 5.484 -7.106 1.00 95.00 111 THR A C 1
ATOM 872 O O . THR A 1 111 ? 3.729 5.859 -7.359 1.00 95.00 111 THR A O 1
ATOM 875 N N . PRO A 1 112 ? 2.103 4.323 -7.611 1.00 94.25 112 PRO A N 1
ATOM 876 C CA . PRO A 1 112 ? 2.916 3.420 -8.433 1.00 94.25 112 PRO A CA 1
ATOM 877 C C . PRO A 1 112 ? 3.402 4.047 -9.746 1.00 94.25 112 PRO A C 1
ATOM 879 O O . PRO A 1 112 ? 4.501 3.739 -10.200 1.00 94.25 112 PRO A O 1
ATOM 882 N N . ALA A 1 113 ? 2.618 4.969 -10.320 1.00 94.19 113 ALA A N 1
ATOM 883 C CA . ALA A 1 113 ? 2.957 5.668 -11.562 1.00 94.19 113 ALA A CA 1
ATOM 884 C C . ALA A 1 113 ? 4.270 6.464 -11.463 1.00 94.19 113 ALA A C 1
ATOM 886 O O . ALA A 1 113 ? 4.983 6.594 -12.452 1.00 94.19 113 ALA A O 1
ATOM 887 N N . LEU A 1 114 ? 4.680 6.877 -10.257 1.00 95.25 114 LEU A N 1
ATOM 888 C CA . LEU A 1 114 ? 5.960 7.560 -10.050 1.00 95.25 114 LEU A CA 1
ATOM 889 C C . LEU A 1 114 ? 7.171 6.688 -10.426 1.00 95.25 114 LEU A C 1
ATOM 891 O O . LEU A 1 114 ? 8.235 7.218 -10.738 1.00 95.25 114 LEU A O 1
ATOM 895 N N . VAL A 1 115 ? 7.044 5.356 -10.390 1.00 96.56 115 VAL A N 1
ATOM 896 C CA . VAL A 1 115 ? 8.096 4.435 -10.863 1.00 96.56 115 VAL A CA 1
ATOM 897 C C . VAL A 1 115 ? 8.242 4.522 -12.383 1.00 96.56 115 VAL A C 1
ATOM 899 O O . VAL A 1 115 ? 9.363 4.508 -12.892 1.00 96.56 115 VAL A O 1
ATOM 902 N N . VAL A 1 116 ? 7.118 4.649 -13.090 1.00 96.00 116 VAL A N 1
ATOM 903 C CA . VAL A 1 116 ? 7.037 4.789 -14.550 1.00 96.00 116 VAL A CA 1
ATOM 904 C C . VAL A 1 116 ? 7.568 6.159 -14.981 1.00 96.00 116 VAL A C 1
ATOM 906 O O . VAL A 1 116 ? 8.463 6.236 -15.822 1.00 96.00 116 VAL A O 1
ATOM 909 N N . GLU A 1 117 ? 7.129 7.227 -14.315 1.00 96.19 117 GLU A N 1
ATOM 910 C CA . GLU A 1 117 ? 7.613 8.595 -14.544 1.00 96.19 117 GLU A CA 1
ATOM 911 C C . GLU A 1 117 ? 9.118 8.736 -14.283 1.00 96.19 117 GLU A C 1
ATOM 913 O O . GLU A 1 117 ? 9.827 9.407 -15.030 1.00 96.19 117 GLU A O 1
ATOM 918 N N . ALA A 1 118 ? 9.655 8.048 -13.269 1.00 95.31 118 ALA A N 1
ATOM 919 C CA . ALA A 1 118 ? 11.091 8.048 -12.987 1.00 95.31 118 ALA A CA 1
ATOM 920 C C . ALA A 1 118 ? 11.933 7.402 -14.108 1.00 95.31 118 ALA A C 1
ATOM 922 O O . ALA A 1 118 ? 13.136 7.666 -14.198 1.00 95.31 118 ALA A O 1
ATOM 923 N N . ALA A 1 119 ? 11.320 6.581 -14.970 1.00 94.12 119 ALA A N 1
ATOM 924 C CA . ALA A 1 119 ? 11.936 6.084 -16.200 1.00 94.12 119 ALA A CA 1
ATOM 925 C C . ALA A 1 119 ? 11.772 7.040 -17.399 1.00 94.12 119 ALA A C 1
ATOM 927 O O . ALA A 1 119 ? 12.286 6.743 -18.478 1.00 94.12 119 ALA A O 1
ATOM 928 N N . GLY A 1 120 ? 11.097 8.179 -17.224 1.00 93.00 120 GLY A N 1
ATOM 929 C CA . GLY A 1 120 ? 10.784 9.136 -18.286 1.00 93.00 120 GLY A CA 1
ATOM 930 C C . GLY A 1 120 ? 9.658 8.676 -19.212 1.00 93.00 120 GLY A C 1
ATOM 931 O O . GLY A 1 120 ? 9.647 9.060 -20.378 1.00 93.00 120 GLY A O 1
ATOM 932 N N . LEU A 1 121 ? 8.771 7.808 -18.721 1.00 94.44 121 LEU A N 1
ATOM 933 C CA . LEU A 1 121 ? 7.580 7.346 -19.430 1.00 94.44 121 LEU A CA 1
ATOM 934 C C . LEU A 1 121 ? 6.339 8.081 -18.915 1.00 94.44 121 LEU A C 1
ATOM 936 O O . LEU A 1 121 ? 6.321 8.551 -17.778 1.00 94.44 121 LEU A O 1
ATOM 940 N N . GLU A 1 122 ? 5.285 8.120 -19.729 1.00 93.56 122 GLU A N 1
ATOM 941 C CA . GLU A 1 122 ? 4.012 8.717 -19.323 1.00 93.56 122 GLU A CA 1
ATOM 942 C C . GLU A 1 122 ? 3.369 7.919 -18.171 1.00 93.56 122 GLU A C 1
ATOM 944 O O . GLU A 1 122 ? 3.411 6.681 -18.191 1.00 93.56 122 GLU A O 1
ATOM 949 N N . PRO A 1 123 ? 2.705 8.571 -17.200 1.00 91.19 123 PRO A N 1
ATOM 950 C CA . PRO A 1 123 ? 2.107 7.905 -16.038 1.00 91.19 123 PRO A CA 1
ATOM 951 C C . PRO A 1 123 ? 1.075 6.825 -16.408 1.00 91.19 123 PRO A C 1
ATOM 953 O O . PRO A 1 123 ? 0.920 5.827 -15.703 1.00 91.19 123 PRO A O 1
ATOM 956 N N . TRP A 1 124 ? 0.373 7.003 -17.534 1.00 91.88 124 TRP A N 1
ATOM 957 C CA . TRP A 1 124 ? -0.646 6.077 -18.045 1.00 91.88 124 TRP A CA 1
ATOM 958 C C . TRP A 1 124 ? -0.096 5.002 -18.996 1.00 91.88 124 TRP A C 1
ATOM 960 O O . TRP A 1 124 ? -0.878 4.224 -19.541 1.00 91.88 124 TRP A O 1
ATOM 970 N N . THR A 1 125 ? 1.231 4.898 -19.162 1.00 92.12 125 THR A N 1
ATOM 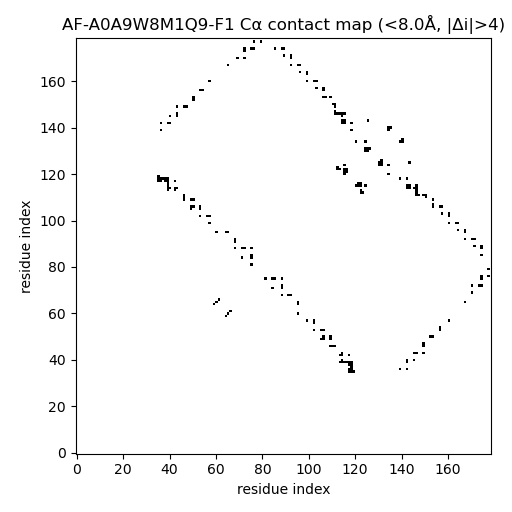971 C CA . THR A 1 125 ? 1.877 3.922 -20.067 1.00 92.12 125 THR A CA 1
ATOM 972 C C . THR A 1 125 ? 1.431 2.481 -19.803 1.00 92.12 125 THR A C 1
ATOM 974 O O . THR A 1 125 ? 1.358 1.679 -20.723 1.00 92.12 125 THR A O 1
ATOM 977 N N . GLU A 1 126 ? 1.109 2.118 -18.560 1.00 88.06 126 GLU A N 1
ATOM 978 C CA . GLU A 1 126 ? 0.627 0.769 -18.233 1.00 88.06 126 GLU A CA 1
ATOM 979 C C . GLU A 1 126 ? -0.804 0.469 -18.707 1.00 88.06 126 GLU A C 1
ATOM 981 O O . GLU A 1 126 ? -1.166 -0.705 -18.839 1.00 88.06 126 GLU A O 1
ATOM 986 N N . HIS A 1 127 ? -1.614 1.510 -18.905 1.00 89.25 127 HIS A N 1
ATOM 987 C CA . HIS A 1 127 ? -3.042 1.421 -19.214 1.00 89.25 127 HIS A CA 1
ATOM 988 C C . HIS A 1 127 ? -3.331 1.539 -20.710 1.00 89.25 127 HIS A C 1
ATOM 990 O O . HIS A 1 127 ? -4.348 1.030 -21.173 1.00 89.25 127 HIS A O 1
ATOM 996 N N . ASP A 1 128 ? -2.425 2.167 -21.454 1.00 94.62 128 ASP A N 1
ATOM 997 C CA . ASP A 1 128 ? -2.486 2.279 -22.904 1.00 94.62 128 ASP A CA 1
ATOM 998 C C . ASP A 1 128 ? -1.722 1.104 -23.559 1.00 94.62 128 ASP A C 1
ATOM 1000 O O . ASP A 1 128 ? -0.512 0.966 -23.342 1.00 94.62 128 ASP A O 1
ATOM 1004 N N . PRO A 1 129 ? -2.391 0.228 -24.338 1.00 93.81 129 PRO A N 1
ATOM 1005 C CA . PRO A 1 129 ? -1.752 -0.929 -24.967 1.00 93.81 129 PRO A CA 1
ATOM 1006 C C . PRO A 1 129 ? -0.588 -0.573 -25.899 1.00 93.81 129 PRO A C 1
ATOM 1008 O O . PRO A 1 129 ? 0.410 -1.300 -25.924 1.00 93.81 129 PRO A O 1
ATOM 1011 N N . ASP A 1 130 ? -0.690 0.540 -26.624 1.00 94.75 130 ASP A N 1
ATOM 1012 C CA . ASP A 1 130 ? 0.299 0.956 -27.614 1.00 94.75 130 ASP A CA 1
ATOM 1013 C C . ASP A 1 130 ? 1.529 1.542 -26.919 1.00 94.75 130 ASP A C 1
ATOM 1015 O O . ASP A 1 130 ? 2.665 1.148 -27.210 1.00 94.75 130 ASP A O 1
ATOM 1019 N N . LEU A 1 131 ? 1.325 2.416 -25.925 1.00 93.44 131 LEU A N 1
ATOM 1020 C CA . LEU A 1 131 ? 2.422 2.945 -25.105 1.00 93.44 131 LEU A CA 1
ATOM 1021 C C . LEU A 1 131 ? 3.123 1.828 -24.334 1.00 93.44 131 LEU A C 1
ATOM 1023 O O . LEU A 1 131 ? 4.355 1.781 -24.300 1.00 93.44 131 LEU A O 1
ATOM 1027 N N . LYS A 1 132 ? 2.359 0.885 -23.777 1.00 93.62 132 LYS A N 1
ATOM 1028 C CA . LYS A 1 132 ? 2.898 -0.286 -23.087 1.00 93.62 132 LYS A CA 1
ATOM 1029 C C . LYS A 1 132 ? 3.767 -1.126 -24.011 1.00 93.62 132 LYS A C 1
ATOM 1031 O O . LYS A 1 132 ? 4.892 -1.474 -23.649 1.00 93.62 132 LYS A O 1
ATOM 1036 N N . GLN A 1 133 ? 3.269 -1.456 -25.203 1.00 95.25 133 GLN A N 1
ATOM 1037 C CA . GLN A 1 133 ? 4.021 -2.263 -26.158 1.00 95.25 133 GLN A CA 1
ATOM 1038 C C . GLN A 1 133 ? 5.300 -1.542 -26.602 1.00 95.25 133 GLN A C 1
ATOM 1040 O O . GLN A 1 133 ? 6.360 -2.167 -26.680 1.00 95.25 133 GLN A O 1
ATOM 1045 N N . ASN A 1 134 ? 5.230 -0.230 -26.829 1.00 93.62 134 ASN A N 1
ATOM 1046 C CA . ASN A 1 134 ? 6.388 0.587 -27.177 1.00 93.62 134 ASN A CA 1
ATOM 1047 C C . ASN A 1 134 ? 7.421 0.642 -26.045 1.00 93.62 134 ASN A C 1
ATOM 1049 O O . ASN A 1 134 ? 8.603 0.411 -26.295 1.00 93.62 134 ASN A O 1
ATOM 1053 N N . ALA A 1 135 ? 6.996 0.850 -24.798 1.00 91.94 135 ALA A N 1
ATOM 1054 C CA . ALA A 1 135 ? 7.880 0.837 -23.635 1.00 91.94 135 ALA A CA 1
ATOM 1055 C C . ALA A 1 135 ? 8.576 -0.524 -23.460 1.00 91.94 135 ALA A C 1
ATOM 1057 O O . ALA A 1 135 ? 9.781 -0.581 -23.210 1.00 91.94 135 ALA A O 1
ATOM 1058 N N . VAL A 1 136 ? 7.853 -1.634 -23.659 1.00 93.69 136 VAL A N 1
ATOM 1059 C CA . VAL A 1 136 ? 8.431 -2.989 -23.625 1.00 93.69 136 VAL A CA 1
ATOM 1060 C C . VAL A 1 136 ? 9.457 -3.183 -24.742 1.00 93.69 136 VAL A C 1
ATOM 1062 O O . VAL A 1 136 ? 10.559 -3.655 -24.469 1.00 93.69 136 VAL A O 1
ATOM 1065 N N . ARG A 1 137 ? 9.147 -2.768 -25.979 1.00 92.62 137 ARG A N 1
ATOM 1066 C CA . ARG A 1 137 ? 10.095 -2.808 -27.112 1.00 92.62 137 ARG A CA 1
ATOM 1067 C C . ARG A 1 137 ? 11.349 -1.975 -26.845 1.00 92.62 137 ARG A C 1
ATOM 1069 O O . ARG A 1 137 ? 12.437 -2.364 -27.249 1.00 92.62 137 ARG A O 1
ATOM 1076 N N . GLN A 1 138 ? 11.203 -0.867 -26.124 1.00 89.62 138 GLN A N 1
ATOM 1077 C CA . GLN A 1 138 ? 12.297 -0.008 -25.670 1.00 89.62 138 GLN A CA 1
ATOM 1078 C C . GLN A 1 138 ? 12.999 -0.529 -24.402 1.00 89.62 138 GLN A C 1
ATOM 1080 O O . GLN A 1 138 ? 13.807 0.184 -23.818 1.00 89.62 138 GLN A O 1
ATOM 1085 N N . GLY A 1 139 ? 12.714 -1.751 -23.936 1.00 91.00 139 GLY A N 1
ATOM 1086 C CA . GLY A 1 139 ? 13.397 -2.376 -22.797 1.00 91.00 139 GLY A CA 1
ATOM 1087 C C . GLY A 1 139 ? 12.945 -1.897 -21.411 1.00 91.00 139 GLY A C 1
ATOM 1088 O O . GLY A 1 139 ? 13.582 -2.229 -20.413 1.00 91.00 139 GLY A O 1
ATOM 1089 N N . TYR A 1 140 ? 11.837 -1.159 -21.312 1.00 94.25 140 TYR A N 1
ATOM 1090 C CA . TYR A 1 140 ? 11.269 -0.702 -20.039 1.00 94.25 140 TYR A CA 1
ATOM 1091 C C . TYR A 1 140 ? 10.270 -1.685 -19.413 1.00 94.25 140 TYR A C 1
ATOM 1093 O O . TYR A 1 140 ? 9.625 -1.341 -18.426 1.00 94.25 140 TYR A O 1
ATOM 1101 N N . GLY A 1 141 ? 10.158 -2.919 -19.918 1.00 93.00 141 GLY A N 1
ATOM 1102 C CA . GLY A 1 141 ? 9.239 -3.928 -19.364 1.00 93.00 141 GLY A CA 1
ATOM 1103 C C . GLY A 1 141 ? 9.401 -4.126 -17.851 1.00 93.00 141 GLY A C 1
ATOM 1104 O O . GLY A 1 141 ? 8.417 -4.104 -17.117 1.00 93.00 141 GLY A O 1
ATOM 1105 N N . VAL A 1 142 ? 10.649 -4.160 -17.368 1.00 94.19 142 VAL A N 1
ATOM 1106 C CA . VAL A 1 142 ? 10.958 -4.263 -15.932 1.00 94.19 142 VAL A CA 1
ATOM 1107 C C . VAL A 1 142 ? 10.410 -3.088 -15.114 1.00 94.19 142 VAL A C 1
ATOM 1109 O O . VAL A 1 142 ? 10.032 -3.264 -13.965 1.00 94.19 142 VAL A O 1
ATOM 1112 N N . VAL A 1 143 ? 10.339 -1.877 -15.674 1.00 96.38 143 VAL A N 1
ATOM 1113 C CA . VAL A 1 143 ? 9.799 -0.704 -14.964 1.00 96.38 143 VAL A CA 1
ATOM 1114 C C . VAL A 1 143 ? 8.304 -0.877 -14.714 1.00 96.38 143 VAL A C 1
ATOM 1116 O O . VAL A 1 143 ? 7.830 -0.588 -13.617 1.00 96.38 143 VAL A O 1
ATOM 1119 N N . LEU A 1 144 ? 7.580 -1.399 -15.707 1.00 95.50 144 LEU A N 1
ATOM 1120 C CA . LEU A 1 144 ? 6.148 -1.670 -15.594 1.00 95.50 144 LEU A CA 1
ATOM 1121 C C . LEU A 1 144 ? 5.873 -2.794 -14.585 1.00 95.50 144 LEU A C 1
ATOM 1123 O O . LEU A 1 144 ? 4.917 -2.711 -13.820 1.00 95.50 144 LEU A O 1
ATOM 1127 N N . GLU A 1 145 ? 6.733 -3.815 -14.532 1.00 95.50 145 GLU A N 1
ATOM 1128 C CA . GLU A 1 145 ? 6.659 -4.869 -13.512 1.00 95.50 145 GLU A CA 1
ATOM 1129 C C . GLU A 1 145 ? 6.862 -4.311 -12.096 1.00 95.50 145 GLU A C 1
ATOM 1131 O O . GLU A 1 145 ? 6.080 -4.622 -11.200 1.00 95.50 145 GLU A O 1
ATOM 1136 N N . LEU A 1 146 ? 7.858 -3.438 -11.895 1.00 96.88 146 LEU A N 1
ATOM 1137 C CA . LEU A 1 146 ? 8.115 -2.794 -10.601 1.00 96.88 146 LEU A CA 1
ATOM 1138 C C . LEU A 1 146 ? 6.934 -1.925 -10.143 1.00 96.88 146 LEU A C 1
ATOM 1140 O O . LEU A 1 146 ? 6.548 -1.964 -8.975 1.00 96.88 146 LEU A O 1
ATOM 1144 N N . ALA A 1 147 ? 6.343 -1.148 -11.052 1.00 96.19 147 ALA A N 1
ATOM 1145 C CA . ALA A 1 147 ? 5.147 -0.364 -10.756 1.00 96.19 147 ALA A CA 1
ATOM 1146 C C . ALA A 1 147 ? 3.941 -1.271 -10.436 1.00 96.19 147 ALA A C 1
ATOM 1148 O O . ALA A 1 147 ? 3.193 -1.016 -9.486 1.00 96.19 147 ALA A O 1
ATOM 1149 N N . GLY A 1 148 ? 3.795 -2.377 -11.172 1.00 95.69 148 GLY A N 1
ATOM 1150 C CA . GLY A 1 148 ? 2.802 -3.416 -10.912 1.00 95.69 148 GLY A CA 1
ATOM 1151 C C . GLY A 1 148 ? 2.929 -4.036 -9.518 1.00 95.69 148 GLY A C 1
ATOM 1152 O O . GLY A 1 148 ? 1.916 -4.186 -8.830 1.00 95.69 148 GLY A O 1
ATOM 1153 N N . ASP A 1 149 ? 4.150 -4.327 -9.069 1.00 97.12 149 ASP A N 1
ATOM 1154 C CA . ASP A 1 149 ? 4.412 -4.860 -7.728 1.00 97.12 149 ASP A CA 1
ATOM 1155 C C . ASP A 1 149 ? 4.022 -3.862 -6.625 1.00 97.12 149 ASP A C 1
ATOM 1157 O O . ASP A 1 149 ? 3.242 -4.193 -5.729 1.00 97.12 149 ASP A O 1
ATOM 1161 N N . VAL A 1 150 ? 4.439 -2.593 -6.742 1.00 97.12 150 VAL A N 1
ATOM 1162 C CA . VAL A 1 150 ? 4.035 -1.531 -5.797 1.00 97.12 150 VAL A CA 1
ATOM 1163 C C . VAL A 1 150 ? 2.512 -1.425 -5.719 1.00 97.12 150 VAL A C 1
ATOM 1165 O O . VAL A 1 150 ? 1.948 -1.339 -4.626 1.00 97.12 150 VAL A O 1
ATOM 1168 N N . ARG A 1 151 ? 1.818 -1.485 -6.863 1.00 96.38 151 ARG A N 1
ATOM 1169 C CA . ARG A 1 151 ? 0.350 -1.459 -6.915 1.00 96.38 151 ARG A CA 1
ATOM 1170 C C . ARG A 1 151 ? -0.269 -2.663 -6.204 1.00 96.38 151 ARG A C 1
ATOM 1172 O O . ARG A 1 151 ? -1.235 -2.493 -5.457 1.00 96.38 151 ARG A O 1
ATOM 1179 N N . ALA A 1 152 ? 0.264 -3.863 -6.422 1.00 96.44 152 ALA A N 1
ATOM 1180 C CA . ALA A 1 152 ? -0.226 -5.084 -5.790 1.00 96.44 152 ALA A CA 1
ATOM 1181 C C . ALA A 1 152 ? -0.053 -5.039 -4.263 1.00 96.44 152 ALA A C 1
ATOM 1183 O O . ALA A 1 152 ? -0.999 -5.330 -3.523 1.00 96.44 152 ALA A O 1
ATOM 1184 N N . ILE A 1 153 ? 1.118 -4.605 -3.787 1.00 97.31 153 ILE A N 1
ATOM 1185 C CA . ILE A 1 153 ? 1.406 -4.449 -2.356 1.00 97.31 153 ILE A CA 1
ATOM 1186 C C . ILE A 1 153 ? 0.486 -3.392 -1.742 1.00 97.31 153 ILE A C 1
ATOM 1188 O O . ILE A 1 153 ? -0.153 -3.667 -0.723 1.00 97.31 153 ILE A O 1
ATOM 1192 N N . ARG A 1 154 ? 0.359 -2.219 -2.377 1.00 97.62 154 ARG A N 1
ATOM 1193 C CA . ARG A 1 154 ? -0.546 -1.149 -1.936 1.00 97.62 154 ARG A CA 1
ATOM 1194 C C . ARG A 1 154 ? -1.976 -1.667 -1.792 1.00 97.62 154 ARG A C 1
ATOM 1196 O O . ARG A 1 154 ? -2.553 -1.567 -0.715 1.00 97.62 154 ARG A O 1
ATOM 1203 N N . LYS A 1 155 ? -2.524 -2.305 -2.832 1.00 97.19 155 LYS A N 1
ATOM 1204 C CA . LYS A 1 155 ? -3.885 -2.870 -2.814 1.00 97.19 155 LYS A CA 1
ATOM 1205 C C . LYS A 1 155 ? -4.075 -3.883 -1.681 1.00 97.19 155 LYS A C 1
ATOM 1207 O O . LYS A 1 155 ? -5.099 -3.862 -1.004 1.00 97.19 155 LYS A O 1
ATOM 1212 N N . SER A 1 156 ? -3.090 -4.753 -1.454 1.00 97.19 156 SER A N 1
ATOM 1213 C CA . SER A 1 156 ? -3.117 -5.722 -0.352 1.00 97.19 156 SER A CA 1
ATOM 1214 C C . SER A 1 156 ? -3.156 -5.038 1.018 1.00 97.19 156 SER A C 1
ATOM 1216 O O . SER A 1 156 ? -3.895 -5.473 1.902 1.00 97.19 156 SER A O 1
ATOM 1218 N N . LEU A 1 157 ? -2.395 -3.955 1.205 1.00 97.44 157 LEU A N 1
ATOM 1219 C CA . LEU A 1 157 ? -2.387 -3.188 2.451 1.00 97.44 157 LEU A CA 1
ATOM 1220 C C . LEU A 1 157 ? -3.699 -2.432 2.678 1.00 97.44 157 LEU A C 1
ATOM 1222 O O . LEU A 1 157 ? -4.229 -2.530 3.783 1.00 97.44 157 LEU A O 1
ATOM 1226 N N . ILE A 1 158 ? -4.269 -1.792 1.649 1.00 97.12 158 ILE A N 1
ATOM 1227 C CA . ILE A 1 158 ? -5.597 -1.152 1.725 1.00 97.12 158 ILE A CA 1
ATOM 1228 C C . ILE A 1 158 ? -6.641 -2.170 2.190 1.00 97.12 158 ILE A C 1
ATOM 1230 O O . ILE A 1 158 ? -7.281 -1.982 3.220 1.00 97.12 158 ILE A O 1
ATOM 1234 N N . GLN A 1 159 ? -6.736 -3.316 1.508 1.00 97.12 159 GLN A N 1
ATOM 1235 C CA . GLN A 1 159 ? -7.694 -4.366 1.868 1.00 97.12 159 GLN A CA 1
ATOM 1236 C C . GLN A 1 159 ? -7.503 -4.883 3.293 1.00 97.12 159 GLN A C 1
ATOM 1238 O O . GLN A 1 159 ? -8.455 -5.332 3.934 1.00 97.12 159 GLN A O 1
ATOM 1243 N N . LYS A 1 160 ? -6.264 -4.905 3.790 1.00 97.12 160 LYS A N 1
ATOM 1244 C CA . LYS A 1 160 ? -6.011 -5.293 5.173 1.00 97.12 160 LYS A CA 1
ATOM 1245 C C . LYS A 1 160 ? -6.476 -4.206 6.129 1.00 97.12 160 LYS A C 1
ATOM 1247 O O . LYS A 1 160 ? -7.184 -4.573 7.061 1.00 97.12 160 LYS A O 1
ATOM 1252 N N . ALA A 1 161 ? -6.126 -2.942 5.897 1.00 96.50 161 ALA A N 1
ATOM 1253 C CA . ALA A 1 161 ? -6.544 -1.805 6.715 1.00 96.50 161 ALA A CA 1
ATOM 1254 C C . ALA A 1 161 ? -8.077 -1.696 6.789 1.00 96.50 161 ALA A C 1
ATOM 1256 O O . ALA A 1 161 ? -8.626 -1.656 7.886 1.00 96.50 161 ALA A O 1
ATOM 1257 N N . GLU A 1 162 ? -8.778 -1.822 5.658 1.00 97.00 162 GLU A N 1
ATOM 1258 C CA . GLU A 1 162 ? -10.248 -1.836 5.592 1.00 97.00 162 GLU A CA 1
ATOM 1259 C C . GLU A 1 162 ? -10.873 -2.927 6.471 1.00 97.00 162 GLU A C 1
ATOM 126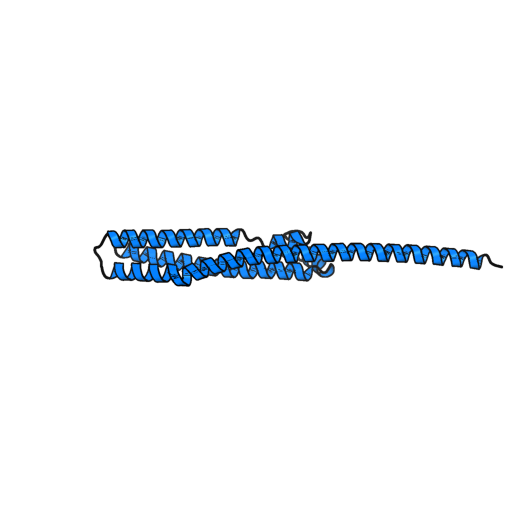1 O O . GLU A 1 162 ? -11.872 -2.699 7.152 1.00 97.00 162 GLU A O 1
ATOM 1266 N N . ARG A 1 163 ? -10.290 -4.135 6.497 1.00 96.25 163 ARG A N 1
ATOM 1267 C CA . ARG A 1 163 ? -10.775 -5.205 7.386 1.00 96.25 163 ARG A CA 1
ATOM 1268 C C . ARG A 1 163 ? -10.627 -4.835 8.861 1.00 96.25 163 ARG A C 1
ATOM 1270 O O . ARG A 1 163 ? -11.443 -5.276 9.664 1.00 96.25 163 ARG A O 1
ATOM 1277 N N . ARG A 1 164 ? -9.597 -4.064 9.226 1.00 94.31 164 ARG A N 1
ATOM 1278 C CA . ARG A 1 164 ? -9.386 -3.623 10.613 1.00 94.31 164 ARG A CA 1
ATOM 1279 C C . ARG A 1 164 ? -10.335 -2.486 10.954 1.00 94.31 164 ARG A C 1
ATOM 1281 O O . ARG A 1 164 ? -10.926 -2.553 12.021 1.00 94.31 164 ARG A O 1
ATOM 1288 N N . ALA A 1 165 ? -10.557 -1.542 10.037 1.00 95.31 165 ALA A N 1
ATOM 1289 C CA . ALA A 1 165 ? -11.574 -0.504 10.195 1.00 95.31 16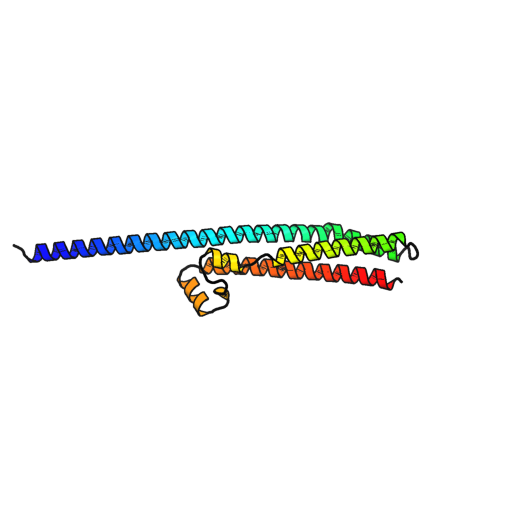5 ALA A CA 1
ATOM 1290 C C . ALA A 1 165 ? -12.942 -1.134 10.501 1.00 95.31 165 ALA A C 1
ATOM 1292 O O . ALA A 1 165 ? -13.506 -0.888 11.559 1.00 95.31 165 ALA A O 1
ATOM 1293 N N . LYS A 1 166 ? -13.377 -2.104 9.683 1.00 95.88 166 LYS A N 1
ATOM 1294 C CA . LYS A 1 166 ? -14.625 -2.853 9.918 1.00 95.88 166 LYS A CA 1
ATOM 1295 C C . LYS A 1 166 ? -14.666 -3.576 11.266 1.00 95.88 166 LYS A C 1
ATOM 1297 O O . LYS A 1 166 ? -15.729 -3.702 11.863 1.00 95.88 166 LYS A O 1
ATOM 1302 N N . ARG A 1 167 ? -13.527 -4.090 11.744 1.00 94.62 167 ARG A N 1
ATOM 1303 C CA . ARG A 1 167 ? -13.439 -4.748 13.058 1.00 94.62 167 ARG A CA 1
ATOM 1304 C C . ARG A 1 167 ? -13.583 -3.737 14.195 1.00 94.62 167 ARG A C 1
ATOM 1306 O O . ARG A 1 167 ? -14.288 -4.031 15.152 1.00 94.62 167 ARG A O 1
ATOM 1313 N N . VAL A 1 168 ? -12.960 -2.564 14.080 1.00 94.69 168 VAL A N 1
ATOM 1314 C CA . VAL A 1 168 ? -13.122 -1.457 15.037 1.00 94.69 168 VAL A CA 1
ATOM 1315 C C . VAL A 1 168 ? -14.564 -0.959 15.041 1.00 94.69 168 VAL A C 1
ATOM 1317 O O . VAL A 1 168 ? -15.140 -0.830 16.116 1.00 94.69 168 VAL A O 1
ATOM 1320 N N . ASP A 1 169 ? -15.177 -0.779 13.870 1.00 93.94 169 ASP A N 1
ATOM 1321 C CA . ASP A 1 169 ? -16.584 -0.382 13.751 1.00 93.94 169 ASP A CA 1
ATOM 1322 C C . ASP A 1 169 ? -17.511 -1.407 14.413 1.00 93.94 169 ASP A C 1
ATOM 1324 O O . ASP A 1 169 ? -18.391 -1.041 15.186 1.00 93.94 169 ASP A O 1
ATOM 1328 N N . ALA A 1 170 ? -17.268 -2.705 14.200 1.00 93.62 170 ALA A N 1
ATOM 1329 C CA . ALA A 1 170 ? -18.034 -3.764 14.852 1.00 93.62 170 ALA A CA 1
ATOM 1330 C C . ALA A 1 170 ? -17.875 -3.760 16.382 1.00 93.62 170 ALA A C 1
ATOM 1332 O O . ALA A 1 170 ? -18.837 -4.027 17.099 1.00 93.62 170 ALA A O 1
ATOM 1333 N N . LEU A 1 171 ? -16.677 -3.464 16.900 1.00 92.00 171 LEU A N 1
ATOM 1334 C CA . LEU A 1 171 ? -16.456 -3.310 18.342 1.00 92.00 171 LEU A CA 1
ATOM 1335 C C . LEU A 1 171 ? -17.168 -2.071 18.888 1.00 92.00 171 LEU A C 1
ATOM 1337 O O . LEU A 1 171 ? -17.777 -2.146 19.950 1.00 92.00 171 LEU A O 1
ATOM 1341 N N . LYS A 1 172 ? -17.145 -0.963 18.144 1.00 90.69 172 LYS A N 1
ATOM 1342 C CA . LYS A 1 172 ? -17.857 0.263 18.503 1.00 90.69 172 LYS A CA 1
ATOM 1343 C C . LYS A 1 172 ? -19.365 0.024 18.577 1.00 90.69 172 LYS A C 1
ATOM 1345 O O . LYS A 1 172 ? -19.975 0.384 19.576 1.00 90.69 172 LYS A O 1
ATOM 1350 N N . SER A 1 173 ? -19.943 -0.662 17.591 1.00 89.56 173 SER A N 1
ATOM 1351 C CA . SER A 1 173 ? -21.367 -1.010 17.609 1.00 89.56 173 SER A CA 1
ATOM 1352 C C . SER A 1 173 ? -21.749 -1.898 18.794 1.00 89.56 173 SER A C 1
ATOM 1354 O O . SER A 1 173 ? -22.836 -1.729 19.328 1.00 89.56 173 SER A O 1
ATOM 1356 N N . LYS A 1 174 ? -20.876 -2.813 19.243 1.00 87.69 174 LYS A N 1
ATOM 1357 C CA . LYS A 1 174 ? -21.136 -3.617 20.452 1.00 87.69 174 LYS A CA 1
ATOM 1358 C C . LYS A 1 174 ? -21.195 -2.756 21.710 1.00 87.69 174 LYS A C 1
ATOM 1360 O O . LYS A 1 174 ? -22.135 -2.883 22.479 1.00 87.69 174 LYS A O 1
ATOM 1365 N N . VAL A 1 175 ? -20.232 -1.848 21.868 1.00 85.56 175 VAL A N 1
ATOM 1366 C CA . VAL A 1 175 ? -20.197 -0.892 22.988 1.00 85.56 175 VAL A CA 1
ATOM 1367 C C . VAL A 1 175 ? -21.444 -0.001 23.007 1.00 85.56 175 VAL A C 1
ATOM 1369 O O . VAL A 1 175 ? -21.916 0.361 24.076 1.00 85.56 175 VAL A O 1
ATOM 1372 N N . GLU A 1 176 ? -21.976 0.365 21.838 1.00 83.81 176 GLU A N 1
ATOM 1373 C CA . GLU A 1 176 ? -23.181 1.198 21.716 1.00 83.81 176 GLU A CA 1
ATOM 1374 C C . GLU A 1 176 ? -24.497 0.422 21.905 1.00 83.81 176 GLU A C 1
ATOM 1376 O O . GLU A 1 176 ? -25.489 1.030 22.285 1.00 83.81 176 GLU A O 1
ATOM 1381 N N . GLN A 1 177 ? -24.529 -0.889 21.636 1.00 77.75 177 GLN A N 1
ATOM 1382 C CA . GLN A 1 177 ? -25.722 -1.744 21.774 1.00 77.75 177 GLN A CA 1
ATOM 1383 C C . GLN A 1 177 ? -25.953 -2.273 23.196 1.00 77.75 177 GLN A C 1
ATOM 1385 O O . GLN A 1 177 ? -27.033 -2.780 23.480 1.00 77.75 177 GLN A O 1
ATOM 1390 N N . GLU A 1 178 ? -24.953 -2.187 24.072 1.00 62.97 178 GLU A N 1
ATOM 1391 C CA . GLU A 1 178 ? -25.072 -2.515 25.502 1.00 62.97 178 GLU A CA 1
ATOM 1392 C C . GLU A 1 178 ? -25.643 -1.343 26.338 1.00 62.97 178 GLU A C 1
ATOM 1394 O O . GLU A 1 178 ? -25.657 -1.420 27.567 1.00 62.97 178 GLU A O 1
ATOM 1399 N N . LEU A 1 179 ? -26.121 -0.282 25.666 1.00 52.91 179 LEU A N 1
ATOM 1400 C CA . LEU A 1 179 ? -26.911 0.838 26.203 1.00 52.91 179 LEU A CA 1
ATOM 1401 C C . LEU A 1 179 ? -28.418 0.556 26.104 1.00 52.91 179 LEU A C 1
ATOM 1403 O O . LEU A 1 179 ? -29.141 0.946 27.049 1.00 52.91 179 LEU A O 1
#

Radius of gyration: 29.72 Å; Cα contacts (8 Å, |Δi|>4): 130; chains: 1; bounding box: 74×17×96 Å